Protein AF-0000000074055831 (afdb_homodimer)

Organism: NCBI:txid44742

Radius of gyration: 19.07 Å; Cα contacts (8 Å, |Δi|>4): 497; chains: 2; bounding box: 50×49×38 Å

Structure (mmCIF, N/CA/C/O backbone):
data_AF-0000000074055831-model_v1
#
loop_
_entity.id
_entity.type
_entity.pdbx_description
1 polymer Glycosyltransferase
#
loop_
_atom_site.group_PDB
_atom_site.id
_atom_site.type_symbol
_atom_site.label_atom_id
_atom_site.label_alt_id
_atom_site.label_comp_id
_atom_site.label_asym_id
_atom_site.label_entity_id
_atom_site.label_seq_id
_atom_site.pdbx_PDB_ins_code
_atom_site.Cartn_x
_atom_site.Cartn_y
_atom_site.Cartn_z
_atom_site.occupancy
_atom_site.B_iso_or_equiv
_atom_site.auth_seq_id
_atom_site.auth_comp_id
_atom_site.auth_asym_id
_atom_site.auth_atom_id
_atom_site.pdbx_PDB_model_num
ATOM 1 N N . MET A 1 1 ? -11.406 27.281 9.094 1 86.56 1 MET A N 1
ATOM 2 C CA . MET A 1 1 ? -10.438 26.234 9.367 1 86.56 1 MET A CA 1
ATOM 3 C C . MET A 1 1 ? -9.891 25.656 8.062 1 86.56 1 MET A C 1
ATOM 5 O O . MET A 1 1 ? -10.523 25.766 7.012 1 86.56 1 MET A O 1
ATOM 9 N N . SER A 1 2 ? -8.664 25.219 8.031 1 96 2 SER A N 1
ATOM 10 C CA . SER A 1 2 ? -7.969 24.875 6.797 1 96 2 SER A CA 1
ATOM 11 C C . SER A 1 2 ? -8.086 23.375 6.492 1 96 2 SER A C 1
ATOM 13 O O . SER A 1 2 ? -8.25 22.562 7.402 1 96 2 SER A O 1
ATOM 15 N N . ARG A 1 3 ? -8.188 23.078 5.164 1 98.38 3 ARG A N 1
ATOM 16 C CA . ARG A 1 3 ? -8.188 21.688 4.699 1 98.38 3 ARG A CA 1
ATOM 17 C C . ARG A 1 3 ? -7.027 21.438 3.746 1 98.38 3 ARG A C 1
ATOM 19 O O . ARG A 1 3 ? -7.062 20.469 2.965 1 98.38 3 ARG A O 1
ATOM 26 N N . ALA A 1 4 ? -6.035 22.234 3.74 1 98.56 4 ALA A N 1
ATOM 27 C CA . ALA A 1 4 ? -4.941 22.172 2.773 1 98.56 4 ALA A CA 1
ATOM 28 C C . ALA A 1 4 ? -4.141 20.891 2.926 1 98.56 4 ALA A C 1
ATOM 30 O O . ALA A 1 4 ? -3.746 20.281 1.933 1 98.56 4 ALA A O 1
ATOM 31 N N . ILE A 1 5 ? -3.904 20.484 4.172 1 98.75 5 ILE A N 1
ATOM 32 C CA . ILE A 1 5 ? -3.139 19.266 4.414 1 98.75 5 ILE A CA 1
ATOM 33 C C . ILE A 1 5 ? -3.977 18.047 4.035 1 98.75 5 ILE A C 1
ATOM 35 O O . ILE A 1 5 ? -3.469 17.094 3.434 1 98.75 5 ILE A O 1
ATOM 39 N N . VAL A 1 6 ? -5.254 18 4.359 1 98.81 6 VAL A N 1
ATOM 40 C CA . VAL A 1 6 ? -6.148 16.906 3.998 1 98.81 6 VAL A CA 1
ATOM 41 C C . VAL A 1 6 ? -6.141 16.719 2.484 1 98.81 6 VAL A C 1
ATOM 43 O O . VAL A 1 6 ? -5.965 15.594 1.997 1 98.81 6 VAL A O 1
ATOM 46 N N . MET A 1 7 ? -6.289 17.781 1.76 1 98.5 7 MET A N 1
ATOM 47 C CA . MET A 1 7 ? -6.344 17.734 0.301 1 98.5 7 MET A CA 1
ATOM 48 C C . MET A 1 7 ? -5.012 17.281 -0.279 1 98.5 7 MET A C 1
ATOM 50 O O . MET A 1 7 ? -4.977 16.531 -1.259 1 98.5 7 MET A O 1
ATOM 54 N N . ALA A 1 8 ? -3.969 17.672 0.318 1 98.31 8 ALA A N 1
ATOM 55 C CA . ALA A 1 8 ? -2.633 17.281 -0.129 1 98.31 8 ALA A CA 1
ATOM 56 C C . ALA A 1 8 ? -2.385 15.789 0.108 1 98.31 8 ALA A C 1
ATOM 58 O O . ALA A 1 8 ? -1.719 15.133 -0.692 1 98.31 8 ALA A O 1
ATOM 59 N N . ALA A 1 9 ? -2.928 15.266 1.162 1 98.62 9 ALA A N 1
ATOM 60 C CA . ALA A 1 9 ? -2.621 13.906 1.601 1 98.62 9 ALA A CA 1
ATOM 61 C C . ALA A 1 9 ? -3.504 12.891 0.886 1 98.62 9 ALA A C 1
ATOM 63 O O . ALA A 1 9 ? -3.191 11.695 0.863 1 98.62 9 ALA A O 1
ATOM 64 N N . GLN A 1 10 ? -4.609 13.344 0.309 1 98.56 10 GLN A N 1
ATOM 65 C CA . GLN A 1 10 ? -5.555 12.375 -0.23 1 98.56 10 GLN A CA 1
ATOM 66 C C . GLN A 1 10 ? -5.102 11.867 -1.595 1 98.56 10 GLN A C 1
ATOM 68 O O . GLN A 1 10 ? -5.602 10.844 -2.08 1 98.56 10 GLN A O 1
ATOM 73 N N . GLY A 1 11 ? -4.129 12.469 -2.219 1 98.25 11 GLY A N 1
ATOM 74 C CA . GLY A 1 11 ? -3.689 12.164 -3.57 1 98.25 11 GLY A CA 1
ATOM 75 C C . GLY A 1 11 ? -3.354 10.695 -3.775 1 98.25 11 GLY A C 1
ATOM 76 O O . GLY A 1 11 ? -3.908 10.047 -4.664 1 98.25 11 GLY A O 1
ATOM 77 N N . PRO A 1 12 ? -2.457 10.164 -2.91 1 98.75 12 PRO A N 1
ATOM 78 C CA . PRO A 1 12 ? -2.074 8.758 -3.084 1 98.75 12 PRO A CA 1
ATOM 79 C C . PRO A 1 12 ? -3.26 7.805 -2.963 1 98.75 12 PRO A C 1
ATOM 81 O O . PRO A 1 12 ? -3.301 6.773 -3.643 1 98.75 12 PRO A O 1
ATOM 84 N N . PHE A 1 13 ? -4.25 8.148 -2.096 1 98.94 13 PHE A N 1
ATOM 85 C CA . PHE A 1 13 ? -5.438 7.297 -2.029 1 98.94 13 PHE A CA 1
ATOM 86 C C . PHE A 1 13 ? -6.211 7.348 -3.342 1 98.94 13 PHE A C 1
ATOM 88 O O . PHE A 1 13 ? -6.648 6.312 -3.85 1 98.94 13 PHE A O 1
ATOM 95 N N . LEU A 1 14 ? -6.359 8.539 -3.873 1 98.81 14 LEU A N 1
ATOM 96 C CA . LEU A 1 14 ? -7.07 8.672 -5.141 1 98.81 14 LEU A CA 1
ATOM 97 C C . LEU A 1 14 ? -6.352 7.91 -6.25 1 98.81 14 LEU A C 1
ATOM 99 O O . LEU A 1 14 ? -6.996 7.293 -7.098 1 98.81 14 LEU A O 1
ATOM 103 N N . HIS A 1 15 ? -5.074 7.938 -6.238 1 98.69 15 HIS A N 1
ATOM 104 C CA . HIS A 1 15 ? -4.301 7.141 -7.184 1 98.69 15 HIS A CA 1
ATOM 105 C C . HIS A 1 15 ? -4.559 5.652 -6.988 1 98.69 15 HIS A C 1
ATOM 107 O O . HIS A 1 15 ? -4.805 4.93 -7.957 1 98.69 15 HIS A O 1
ATOM 113 N N . ALA A 1 16 ? -4.496 5.141 -5.738 1 98.88 16 ALA A N 1
ATOM 114 C CA . ALA A 1 16 ? -4.734 3.73 -5.434 1 98.88 16 ALA A CA 1
ATOM 115 C C . ALA A 1 16 ? -6.129 3.301 -5.883 1 98.88 16 ALA A C 1
ATOM 117 O O . ALA A 1 16 ? -6.301 2.207 -6.43 1 98.88 16 ALA A O 1
ATOM 118 N N . TRP A 1 17 ? -7.094 4.191 -5.672 1 98.94 17 TRP A N 1
ATOM 119 C CA . TRP A 1 17 ? -8.453 3.91 -6.117 1 98.94 17 TRP A CA 1
ATOM 120 C C . TRP A 1 17 ? -8.508 3.754 -7.633 1 98.94 17 TRP A C 1
ATOM 122 O O . TRP A 1 17 ? -9.156 2.836 -8.141 1 98.94 17 TRP A O 1
ATOM 132 N N . GLY A 1 18 ? -7.852 4.676 -8.305 1 98.88 18 GLY A N 1
ATOM 133 C CA . GLY A 1 18 ? -7.785 4.555 -9.75 1 98.88 18 GLY A CA 1
ATOM 134 C C . GLY A 1 18 ? -7.188 3.238 -10.211 1 98.88 18 GLY A C 1
ATOM 135 O O . GLY A 1 18 ? -7.656 2.645 -11.18 1 98.88 18 GLY A O 1
ATOM 136 N N . LEU A 1 19 ? -6.152 2.756 -9.539 1 98.88 19 LEU A N 1
ATOM 137 C CA . LEU A 1 19 ? -5.531 1.476 -9.859 1 98.88 19 LEU A CA 1
ATOM 138 C C . LEU A 1 19 ? -6.5 0.324 -9.617 1 98.88 19 LEU A C 1
ATOM 140 O O . LEU A 1 19 ? -6.535 -0.637 -10.391 1 98.88 19 LEU A O 1
ATOM 144 N N . LEU A 1 20 ? -7.242 0.435 -8.508 1 98.81 20 LEU A N 1
ATOM 145 C CA . LEU A 1 20 ? -8.242 -0.581 -8.203 1 98.81 20 LEU A CA 1
ATOM 146 C C . LEU A 1 20 ? -9.266 -0.698 -9.328 1 98.81 20 LEU A C 1
ATOM 148 O O . LEU A 1 20 ? -9.562 -1.802 -9.789 1 98.81 20 LEU A O 1
ATOM 152 N N . GLU A 1 21 ? -9.734 0.416 -9.812 1 98.81 21 GLU A N 1
ATOM 153 C CA . GLU A 1 21 ? -10.695 0.424 -10.914 1 98.81 21 GLU A CA 1
ATOM 154 C C . GLU A 1 21 ? -10.078 -0.12 -12.195 1 98.81 21 GLU A C 1
ATOM 156 O O . GLU A 1 21 ? -10.695 -0.915 -12.906 1 98.81 21 GLU A O 1
ATOM 161 N N . ALA A 1 22 ? -8.898 0.29 -12.477 1 98.88 22 ALA A N 1
ATOM 162 C CA . ALA A 1 22 ? -8.188 -0.189 -13.664 1 98.88 22 ALA A CA 1
ATOM 163 C C . ALA A 1 22 ? -8.008 -1.704 -13.617 1 98.88 22 ALA A C 1
ATOM 165 O O . ALA A 1 22 ? -8.125 -2.381 -14.641 1 98.88 22 ALA A O 1
ATOM 166 N N . TYR A 1 23 ? -7.715 -2.178 -12.43 1 98.94 23 TYR A N 1
ATOM 167 C CA . TYR A 1 23 ? -7.504 -3.615 -12.289 1 98.94 23 TYR A CA 1
ATOM 168 C C . TYR A 1 23 ? -8.766 -4.387 -12.664 1 98.94 23 TYR A C 1
ATOM 170 O O . TYR A 1 23 ? -8.695 -5.379 -13.398 1 98.94 23 TYR A O 1
ATOM 178 N N . VAL A 1 24 ? -9.906 -3.967 -12.141 1 98.81 24 VAL A N 1
ATOM 179 C CA . VAL A 1 24 ? -11.172 -4.625 -12.43 1 98.81 24 VAL A CA 1
ATOM 180 C C . VAL A 1 24 ? -11.43 -4.609 -13.93 1 98.81 24 VAL A C 1
ATOM 182 O O . VAL A 1 24 ? -11.93 -5.586 -14.492 1 98.81 24 VAL A O 1
ATOM 185 N N . ASP A 1 25 ? -11.047 -3.578 -14.586 1 98.62 25 ASP A N 1
ATOM 186 C CA . ASP A 1 25 ? -11.281 -3.414 -16.016 1 98.62 25 ASP A CA 1
ATOM 187 C C . ASP A 1 25 ? -10.438 -4.398 -16.828 1 98.62 25 ASP A C 1
ATOM 189 O O . ASP A 1 25 ? -10.914 -4.973 -17.812 1 98.62 25 ASP A O 1
ATOM 193 N N . VAL A 1 26 ? -9.242 -4.668 -16.391 1 98.75 26 VAL A N 1
ATOM 194 C CA . VAL A 1 26 ? -8.305 -5.348 -17.281 1 98.75 26 VAL A CA 1
ATOM 195 C C . VAL A 1 26 ? -8.227 -6.828 -16.906 1 98.75 26 VAL A C 1
ATOM 197 O O . VAL A 1 26 ? -7.711 -7.641 -17.672 1 98.75 26 VAL A O 1
ATOM 200 N N . CYS A 1 27 ? -8.609 -7.195 -15.734 1 98.81 27 CYS A N 1
ATOM 201 C CA . CYS A 1 27 ? -8.398 -8.547 -15.227 1 98.81 27 CYS A CA 1
ATOM 202 C C . CYS A 1 27 ? -9.227 -9.555 -16 1 98.81 27 CYS A C 1
ATOM 204 O O . CYS A 1 27 ? -10.461 -9.492 -16 1 98.81 27 CYS A O 1
ATOM 206 N N . PRO A 1 28 ? -8.609 -10.531 -16.672 1 98.81 28 PRO A N 1
ATOM 207 C CA . PRO A 1 28 ? -9.375 -11.586 -17.359 1 98.81 28 PRO A CA 1
ATOM 208 C C . PRO A 1 28 ? -10.219 -12.414 -16.391 1 98.81 28 PRO A C 1
ATOM 210 O O . PRO A 1 28 ? -9.844 -12.594 -15.227 1 98.81 28 PRO A O 1
ATOM 213 N N . ASP A 1 29 ? -11.32 -13 -16.906 1 98.38 29 ASP A N 1
ATOM 214 C CA . ASP A 1 29 ? -12.25 -13.758 -16.078 1 98.38 29 ASP A CA 1
ATOM 215 C C . ASP A 1 29 ? -11.57 -14.969 -15.453 1 98.38 29 ASP A C 1
ATOM 217 O O . ASP A 1 29 ? -11.883 -15.344 -14.32 1 98.38 29 ASP A O 1
ATOM 221 N N . GLU A 1 30 ? -10.727 -15.57 -16.188 1 98.19 30 GLU A N 1
ATOM 222 C CA . GLU A 1 30 ? -10.023 -16.75 -15.672 1 98.19 30 GLU A CA 1
ATOM 223 C C . GLU A 1 30 ? -9.148 -16.391 -14.469 1 98.19 30 GLU A C 1
ATOM 225 O O . GLU A 1 30 ? -9.102 -17.141 -13.492 1 98.19 30 GLU A O 1
ATOM 230 N N . ILE A 1 31 ? -8.492 -15.227 -14.508 1 98.62 31 ILE A N 1
ATOM 231 C CA . ILE A 1 31 ? -7.625 -14.781 -13.414 1 98.62 31 ILE A CA 1
ATOM 232 C C . ILE A 1 31 ? -8.477 -14.266 -12.258 1 98.62 31 ILE A C 1
ATOM 234 O O . ILE A 1 31 ? -8.125 -14.453 -11.094 1 98.62 31 ILE A O 1
ATOM 238 N N . TRP A 1 32 ? -9.625 -13.734 -12.586 1 98.75 32 TRP A N 1
ATOM 239 C CA . TRP A 1 32 ? -10.562 -13.164 -11.633 1 98.75 32 TRP A CA 1
ATOM 240 C C . TRP A 1 32 ? -10.93 -14.18 -10.555 1 98.75 32 TRP A C 1
ATOM 242 O O . TRP A 1 32 ? -11.047 -13.836 -9.375 1 98.75 32 TRP A O 1
ATOM 252 N N . VAL A 1 33 ? -11.016 -15.438 -10.906 1 98.31 33 VAL A N 1
ATOM 253 C CA . VAL A 1 33 ? -11.5 -16.453 -9.984 1 98.31 33 VAL A CA 1
ATOM 254 C C . VAL A 1 33 ? -10.344 -17.344 -9.531 1 98.31 33 VAL A C 1
ATOM 256 O O . VAL A 1 33 ? -10.531 -18.266 -8.734 1 98.31 33 VAL A O 1
ATOM 259 N N . GLU A 1 34 ? -9.156 -17.062 -9.984 1 96.62 34 GLU A N 1
ATOM 260 C CA . GLU A 1 34 ? -7.984 -17.859 -9.648 1 96.62 34 GLU A CA 1
ATOM 261 C C . GLU A 1 34 ? -7.43 -17.469 -8.281 1 96.62 34 GLU A C 1
ATOM 263 O O . GLU A 1 34 ? -7.363 -16.297 -7.938 1 96.62 34 GLU A O 1
ATOM 268 N N . LYS A 1 35 ? -6.992 -18.547 -7.523 1 97.19 35 LYS A N 1
ATOM 269 C CA . LYS A 1 35 ? -6.293 -18.297 -6.27 1 97.19 35 LYS A CA 1
ATOM 270 C C . LYS A 1 35 ? -4.848 -17.875 -6.523 1 97.19 35 LYS A C 1
ATOM 272 O O . LYS A 1 35 ? -4.094 -18.609 -7.18 1 97.19 35 LYS A O 1
ATOM 277 N N . ASN A 1 36 ? -4.512 -16.797 -6.102 1 95.81 36 ASN A N 1
ATOM 278 C CA . ASN A 1 36 ? -3.168 -16.234 -6.117 1 95.81 36 ASN A CA 1
ATOM 279 C C . ASN A 1 36 ? -2.879 -15.438 -4.844 1 95.81 36 ASN A C 1
ATOM 281 O O . ASN A 1 36 ? -3.689 -14.609 -4.426 1 95.81 36 ASN A O 1
ATOM 285 N N . GLY A 1 37 ? -1.752 -15.727 -4.254 1 96.75 37 GLY A N 1
ATOM 286 C CA . GLY A 1 37 ? -1.427 -15.023 -3.023 1 96.75 37 GLY A CA 1
ATOM 287 C C . GLY A 1 37 ? -2.361 -15.359 -1.877 1 96.75 37 GLY A C 1
ATOM 288 O O . GLY A 1 37 ? -2.662 -14.508 -1.042 1 96.75 37 GLY A O 1
ATOM 289 N N . GLY A 1 38 ? -2.902 -16.516 -1.92 1 97.25 38 GLY A N 1
ATOM 290 C CA . GLY A 1 38 ? -3.676 -16.984 -0.786 1 97.25 38 GLY A CA 1
ATOM 291 C C . GLY A 1 38 ? -5.172 -16.969 -1.029 1 97.25 38 GLY A C 1
ATOM 292 O O . GLY A 1 38 ? -5.918 -17.734 -0.426 1 97.25 38 GLY A O 1
ATOM 293 N N . TRP A 1 39 ? -5.664 -16.094 -1.931 1 98.31 39 TRP A N 1
ATOM 294 C CA . TRP A 1 39 ? -7.094 -15.945 -2.174 1 98.31 39 TRP A CA 1
ATOM 295 C C . TRP A 1 39 ? -7.367 -15.672 -3.65 1 98.31 39 TRP A C 1
ATOM 297 O O . TRP A 1 39 ? -6.484 -15.211 -4.379 1 98.31 39 TRP A O 1
ATOM 307 N N . PRO A 1 40 ? -8.625 -16 -4.078 1 98.56 40 PRO A N 1
ATOM 308 C CA . PRO A 1 40 ? -8.992 -15.531 -5.414 1 98.56 40 PRO A CA 1
ATOM 309 C C . PRO A 1 40 ? -8.859 -14.016 -5.566 1 98.56 40 PRO A C 1
ATOM 311 O O . PRO A 1 40 ? -9.039 -13.281 -4.594 1 98.56 40 PRO A O 1
ATOM 314 N N . VAL A 1 41 ? -8.586 -13.578 -6.77 1 98.75 41 VAL A N 1
ATOM 315 C CA . VAL A 1 41 ? -8.359 -12.164 -7.047 1 98.75 41 VAL A CA 1
ATOM 316 C C . VAL A 1 41 ? -9.594 -11.359 -6.676 1 98.75 41 VAL A C 1
ATOM 318 O O . VAL A 1 41 ? -9.492 -10.336 -5.996 1 98.75 41 VAL A O 1
ATOM 321 N N . TRP A 1 42 ? -10.781 -11.867 -7.043 1 98.81 42 TRP A N 1
ATOM 322 C CA . TRP A 1 42 ? -12.008 -11.125 -6.746 1 98.81 42 TRP A CA 1
ATOM 323 C C . TRP A 1 42 ? -12.164 -10.906 -5.246 1 98.81 42 TRP A C 1
ATOM 325 O O . TRP A 1 42 ? -12.641 -9.859 -4.812 1 98.81 42 TRP A O 1
ATOM 335 N N . GLN A 1 43 ? -11.805 -11.891 -4.512 1 98.81 43 GLN A N 1
ATOM 336 C CA . GLN A 1 43 ? -11.977 -11.852 -3.062 1 98.81 43 GLN A CA 1
ATOM 337 C C . GLN A 1 43 ? -11.055 -10.812 -2.43 1 98.81 43 GLN A C 1
ATOM 339 O O . GLN A 1 43 ? -11.445 -10.109 -1.494 1 98.81 43 GLN A O 1
ATOM 344 N N . GLN A 1 44 ? -9.859 -10.75 -2.951 1 98.81 44 GLN A N 1
ATOM 345 C CA . GLN A 1 44 ? -8.898 -9.773 -2.459 1 98.81 44 GLN A CA 1
ATOM 346 C C . GLN A 1 44 ? -9.375 -8.344 -2.74 1 98.81 44 GLN A C 1
ATOM 348 O O . GLN A 1 44 ? -9.281 -7.473 -1.876 1 98.81 44 GLN A O 1
ATOM 353 N N . LEU A 1 45 ? -9.867 -8.109 -3.908 1 98.88 45 LEU A N 1
ATOM 354 C CA . LEU A 1 45 ? -10.344 -6.777 -4.254 1 98.88 45 LEU A CA 1
ATOM 355 C C . LEU A 1 45 ? -11.594 -6.422 -3.457 1 98.88 45 LEU A C 1
ATOM 357 O O . LEU A 1 45 ? -11.734 -5.293 -2.98 1 98.88 45 LEU A O 1
ATOM 361 N N . ALA A 1 46 ? -12.492 -7.398 -3.299 1 98.94 46 ALA A N 1
ATOM 362 C CA . ALA A 1 46 ? -13.688 -7.164 -2.496 1 98.94 46 ALA A CA 1
ATOM 363 C C . ALA A 1 46 ? -13.328 -6.855 -1.046 1 98.94 46 ALA A C 1
ATOM 365 O O . ALA A 1 46 ? -13.906 -5.957 -0.43 1 98.94 46 ALA A O 1
ATOM 366 N N . HIS A 1 47 ? -12.398 -7.574 -0.534 1 98.94 47 HIS A N 1
ATOM 367 C CA . HIS A 1 47 ? -11.883 -7.324 0.808 1 98.94 47 HIS A CA 1
ATOM 368 C C . HIS A 1 47 ? -11.305 -5.914 0.92 1 98.94 47 HIS A C 1
ATOM 370 O O . HIS A 1 47 ? -11.586 -5.199 1.885 1 98.94 47 HIS A O 1
ATOM 376 N N . ALA A 1 48 ? -10.484 -5.574 -0.043 1 98.94 48 ALA A N 1
ATOM 377 C CA . ALA A 1 48 ? -9.859 -4.254 -0.025 1 98.94 48 ALA A CA 1
ATOM 378 C C . ALA A 1 48 ? -10.914 -3.15 0.023 1 98.94 48 ALA A C 1
ATOM 380 O O . ALA A 1 48 ? -10.781 -2.195 0.792 1 98.94 48 ALA A O 1
ATOM 381 N N . ILE A 1 49 ? -11.93 -3.281 -0.745 1 98.94 49 ILE A N 1
ATOM 382 C CA . ILE A 1 49 ? -12.984 -2.279 -0.833 1 98.94 49 ILE A CA 1
ATOM 383 C C . ILE A 1 49 ? -13.781 -2.248 0.473 1 98.94 49 ILE A C 1
ATOM 385 O O . ILE A 1 49 ? -14.047 -1.176 1.02 1 98.94 49 ILE A O 1
ATOM 389 N N . MET A 1 50 ? -14.133 -3.4 0.998 1 98.94 50 MET A N 1
ATOM 390 C CA . MET A 1 50 ? -14.906 -3.471 2.236 1 98.94 50 MET A CA 1
ATOM 391 C C . MET A 1 50 ? -14.133 -2.842 3.393 1 98.94 50 MET A C 1
ATOM 393 O O . MET A 1 50 ? -14.719 -2.143 4.223 1 98.94 50 MET A O 1
ATOM 397 N N . VAL A 1 51 ? -12.844 -3.057 3.441 1 98.88 51 VAL A N 1
ATOM 398 C CA . VAL A 1 51 ? -12.023 -2.523 4.523 1 98.88 51 VAL A CA 1
ATOM 399 C C . VAL A 1 51 ? -12 -0.998 4.449 1 98.88 51 VAL A C 1
ATOM 401 O O . VAL A 1 51 ? -11.961 -0.32 5.477 1 98.88 51 VAL A O 1
ATOM 404 N N . LEU A 1 52 ? -12.062 -0.41 3.24 1 98.94 52 LEU A N 1
ATOM 405 C CA . LEU A 1 52 ? -12.156 1.042 3.133 1 98.94 52 LEU A CA 1
ATOM 406 C C . LEU A 1 52 ? -13.414 1.562 3.818 1 98.94 52 LEU A C 1
ATOM 408 O O . LEU A 1 52 ? -13.375 2.598 4.488 1 98.94 52 LEU A O 1
ATOM 412 N N . ASP A 1 53 ? -14.523 0.865 3.646 1 98.81 53 ASP A N 1
ATOM 413 C CA . ASP A 1 53 ? -15.758 1.199 4.348 1 98.81 53 ASP A CA 1
ATOM 414 C C . ASP A 1 53 ? -15.57 1.11 5.863 1 98.81 53 ASP A C 1
ATOM 416 O O . ASP A 1 53 ? -15.977 2.012 6.598 1 98.81 53 ASP A O 1
ATOM 420 N N . PHE A 1 54 ? -14.914 0.109 6.27 1 98.69 54 PHE A N 1
ATOM 421 C CA . PHE A 1 54 ? -14.648 -0.153 7.68 1 98.69 54 PHE A CA 1
ATOM 422 C C . PHE A 1 54 ? -13.797 0.956 8.281 1 98.69 54 PHE A C 1
ATOM 424 O O . PHE A 1 54 ? -14.055 1.407 9.406 1 98.69 54 PHE A O 1
ATOM 431 N N . LEU A 1 55 ? -12.805 1.415 7.621 1 98.75 55 LEU A N 1
ATOM 432 C CA . LEU A 1 55 ? -11.836 2.383 8.125 1 98.75 55 LEU A CA 1
ATOM 433 C C . LEU A 1 55 ? -12.508 3.721 8.422 1 98.75 55 LEU A C 1
ATOM 435 O O . LEU A 1 55 ? -12.047 4.48 9.273 1 98.75 55 LEU A O 1
ATOM 439 N N . VAL A 1 56 ? -13.648 4.027 7.746 1 98.5 56 VAL A N 1
ATOM 440 C CA . VAL A 1 56 ? -14.203 5.371 7.855 1 98.5 56 VAL A CA 1
ATOM 441 C C . VAL A 1 56 ? -15.539 5.324 8.594 1 98.5 56 VAL A C 1
ATOM 443 O O . VAL A 1 56 ? -16.312 6.277 8.547 1 98.5 56 VAL A O 1
ATOM 446 N N . LEU A 1 57 ? -15.766 4.23 9.281 1 97 57 LEU A N 1
ATOM 447 C CA . LEU A 1 57 ? -17 4.098 10.047 1 97 57 LEU A CA 1
ATOM 448 C C . LEU A 1 57 ? -17.031 5.094 11.203 1 97 57 LEU A C 1
ATOM 450 O O . LEU A 1 57 ? -16.031 5.305 11.883 1 97 57 LEU A O 1
ATOM 454 N N . GLY A 1 58 ? -18.25 5.793 11.422 1 92.94 58 GLY A N 1
ATOM 455 C CA . GLY A 1 58 ? -18.469 6.645 12.578 1 92.94 58 GLY A CA 1
ATOM 456 C C . GLY A 1 58 ? -18.906 5.871 13.805 1 92.94 58 GLY A C 1
ATOM 457 O O . GLY A 1 58 ? -19 4.645 13.773 1 92.94 58 GLY A O 1
ATOM 458 N N . GLU A 1 59 ? -19.266 6.777 14.758 1 88.38 59 GLU A N 1
ATOM 459 C CA . GLU A 1 59 ? -19.828 6.203 15.984 1 88.38 59 GLU A CA 1
ATOM 460 C C . GLU A 1 59 ? -21.141 5.496 15.719 1 88.38 59 GLU A C 1
ATOM 462 O O . GLU A 1 59 ? -22.047 6.066 15.094 1 88.38 59 GLU A O 1
ATOM 467 N N . ASN A 1 60 ? -21.328 4.309 15.852 1 89.19 60 ASN A N 1
ATOM 468 C CA . ASN A 1 60 ? -22.531 3.488 15.68 1 89.19 60 ASN A CA 1
ATOM 469 C C . ASN A 1 60 ? -22.797 3.189 14.203 1 89.19 60 ASN A C 1
ATOM 471 O O . ASN A 1 60 ? -23.922 2.852 13.828 1 89.19 60 ASN A O 1
ATOM 475 N N . GLY A 1 61 ? -21.797 3.578 13.539 1 92.5 61 GLY A N 1
ATOM 476 C CA . GLY A 1 61 ? -21.938 3.268 12.125 1 92.5 61 GLY A CA 1
ATOM 477 C C . GLY A 1 61 ? -21.922 1.778 11.836 1 92.5 61 GLY A C 1
ATOM 478 O O . GLY A 1 61 ? -21.344 1 12.602 1 92.5 61 GLY A O 1
ATOM 479 N N . GLN A 1 62 ? -22.656 1.501 10.758 1 95.69 62 GLN A N 1
ATOM 480 C CA . GLN A 1 62 ? -22.656 0.13 10.258 1 95.69 62 GLN A CA 1
ATOM 481 C C . GLN A 1 62 ? -22.031 0.053 8.867 1 95.69 62 GLN A C 1
ATOM 483 O O . GLN A 1 62 ? -22.078 1.021 8.102 1 95.69 62 GLN A O 1
ATOM 488 N N . LEU A 1 63 ? -21.484 -1.13 8.664 1 97.5 63 LEU A N 1
ATOM 489 C CA . LEU A 1 63 ? -21 -1.338 7.301 1 97.5 63 LEU A CA 1
ATOM 490 C C . LEU A 1 63 ? -22.125 -1.208 6.293 1 97.5 63 LEU A C 1
ATOM 492 O O . LEU A 1 63 ? -23.266 -1.564 6.586 1 97.5 63 LEU A O 1
ATOM 496 N N . LEU A 1 64 ? -21.781 -0.687 5.098 1 98.25 64 LEU A N 1
ATOM 497 C CA . LEU A 1 64 ? -22.703 -0.745 3.967 1 98.25 64 LEU A CA 1
ATOM 498 C C . LEU A 1 64 ? -23.078 -2.188 3.648 1 98.25 64 LEU A C 1
ATOM 500 O O . LEU A 1 64 ? -22.328 -3.115 3.967 1 98.25 64 LEU A O 1
ATOM 504 N N . PRO A 1 65 ? -24.312 -2.352 3.088 1 98 65 PRO A N 1
ATOM 505 C CA . PRO A 1 65 ? -24.672 -3.711 2.67 1 98 65 PRO A CA 1
ATOM 506 C C . PRO A 1 65 ? -23.609 -4.34 1.759 1 98 65 PRO A C 1
ATOM 508 O O . PRO A 1 65 ? -23.234 -3.744 0.747 1 98 65 PRO A O 1
ATOM 511 N N . VAL A 1 66 ? -23.172 -5.523 2.098 1 98.12 66 VAL A N 1
ATOM 512 C CA . VAL A 1 66 ? -22.078 -6.164 1.383 1 98.12 66 VAL A CA 1
ATOM 513 C C . VAL A 1 66 ? -22.625 -7.047 0.267 1 98.12 66 VAL A C 1
ATOM 515 O O . VAL A 1 66 ? -23.75 -7.555 0.367 1 98.12 66 VAL A O 1
ATOM 518 N N . PRO A 1 67 ? -21.797 -7.246 -0.777 1 97.81 67 PRO A N 1
ATOM 519 C CA . PRO A 1 67 ? -22.297 -7.914 -1.979 1 97.81 67 PRO A CA 1
ATOM 520 C C . PRO A 1 67 ? -22.125 -9.43 -1.926 1 97.81 67 PRO A C 1
ATOM 522 O O . PRO A 1 67 ? -22.516 -10.133 -2.863 1 97.81 67 PRO A O 1
ATOM 525 N N . CYS A 1 68 ? -21.453 -9.961 -0.901 1 96.94 68 CYS A N 1
ATOM 526 C CA . CYS A 1 68 ? -21.25 -11.398 -0.736 1 96.94 68 CYS A CA 1
ATOM 527 C C . CYS A 1 68 ? -21.047 -11.758 0.733 1 96.94 68 CYS A C 1
ATOM 529 O O . CYS A 1 68 ? -21.328 -10.945 1.616 1 96.94 68 CYS A O 1
ATOM 531 N N . ASP A 1 69 ? -20.719 -12.953 0.994 1 97.06 69 ASP A N 1
ATOM 532 C CA . ASP A 1 69 ? -20.578 -13.477 2.35 1 97.06 69 ASP A CA 1
ATOM 533 C C . ASP A 1 69 ? -19.469 -12.742 3.109 1 97.06 69 ASP A C 1
ATOM 535 O O . ASP A 1 69 ? -18.375 -12.531 2.58 1 97.06 69 ASP A O 1
ATOM 539 N N . MET A 1 70 ? -19.797 -12.398 4.387 1 97.31 70 MET A N 1
ATOM 540 C CA . MET A 1 70 ? -18.859 -11.625 5.191 1 97.31 70 MET A CA 1
ATOM 541 C C . MET A 1 70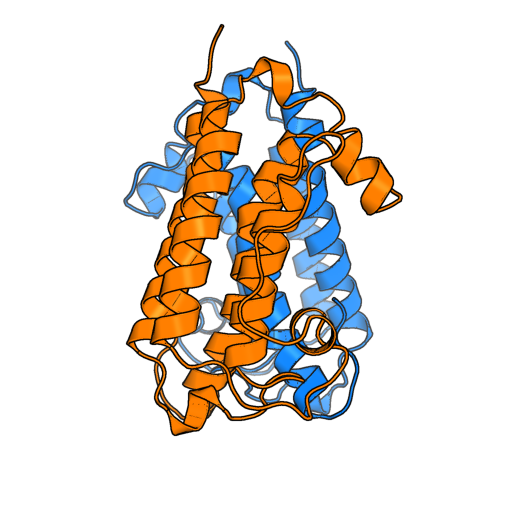 ? -17.594 -12.438 5.496 1 97.31 70 MET A C 1
ATOM 543 O O . MET A 1 70 ? -16.5 -11.891 5.547 1 97.31 70 MET A O 1
ATOM 547 N N . ASP A 1 71 ? -17.719 -13.68 5.73 1 97.69 71 ASP A N 1
ATOM 548 C CA . ASP A 1 71 ? -16.547 -14.516 5.98 1 97.69 71 ASP A CA 1
ATOM 549 C C . ASP A 1 71 ? -15.625 -14.547 4.766 1 97.69 71 ASP A C 1
ATOM 551 O O . ASP A 1 71 ? -14.406 -14.617 4.91 1 97.69 71 ASP A O 1
ATOM 555 N N . ALA A 1 72 ? -16.219 -14.539 3.555 1 97.62 72 ALA A N 1
ATOM 556 C CA . ALA A 1 72 ? -15.414 -14.445 2.336 1 97.62 72 ALA A CA 1
ATOM 557 C C . ALA A 1 72 ? -14.703 -13.102 2.252 1 97.62 72 ALA A C 1
ATOM 559 O O . ALA A 1 72 ? -13.508 -13.047 1.946 1 97.62 72 ALA A O 1
ATOM 560 N N . LEU A 1 73 ? -15.406 -12.055 2.629 1 98.06 73 LEU A N 1
ATOM 561 C CA . LEU A 1 73 ? -14.844 -10.711 2.568 1 98.06 73 LEU A CA 1
ATOM 562 C C . LEU A 1 73 ? -13.711 -10.547 3.582 1 98.06 73 LEU A C 1
ATOM 564 O O . LEU A 1 73 ? -12.766 -9.789 3.352 1 98.06 73 LEU A O 1
ATOM 568 N N . MET A 1 74 ? -13.781 -11.281 4.676 1 97.75 74 MET A N 1
ATOM 569 C CA . MET A 1 74 ? -12.766 -11.203 5.723 1 97.75 74 MET A CA 1
ATOM 570 C C . MET A 1 74 ? -11.656 -12.219 5.473 1 97.75 74 MET A C 1
ATOM 572 O O . MET A 1 74 ? -10.789 -12.422 6.328 1 97.75 74 MET A O 1
ATOM 576 N N . LEU A 1 75 ? -11.734 -12.836 4.309 1 97.81 75 LEU A N 1
ATOM 577 C CA . LEU A 1 75 ? -10.711 -13.766 3.838 1 97.81 75 LEU A CA 1
ATOM 578 C C . LEU A 1 75 ? -10.633 -14.984 4.75 1 97.81 75 LEU A C 1
ATOM 580 O O . LEU A 1 75 ? -9.555 -15.562 4.922 1 97.81 75 LEU A O 1
ATOM 584 N N . ARG A 1 76 ? -11.789 -15.391 5.305 1 97.44 76 ARG A N 1
ATOM 585 C CA . ARG A 1 76 ? -11.836 -16.5 6.242 1 97.44 76 ARG A CA 1
ATOM 586 C C . ARG A 1 76 ? -12.312 -17.781 5.551 1 97.44 76 ARG A C 1
ATOM 588 O O . ARG A 1 76 ? -12.125 -18.875 6.07 1 97.44 76 ARG A O 1
ATOM 595 N N . THR A 1 77 ? -12.977 -17.625 4.41 1 97.25 77 THR A N 1
ATOM 596 C CA . THR A 1 77 ? -13.453 -18.766 3.635 1 97.25 77 THR A CA 1
ATOM 597 C C . THR A 1 77 ? -13.391 -18.469 2.139 1 97.25 77 THR A C 1
ATOM 599 O O . THR A 1 77 ? -13.414 -17.312 1.73 1 97.25 77 THR A O 1
ATOM 602 N N . GLN A 1 78 ? -13.211 -19.5 1.375 1 96.19 78 GLN A N 1
ATOM 603 C CA . GLN A 1 78 ? -13.164 -19.359 -0.077 1 96.19 78 GLN A CA 1
ATOM 604 C C . GLN A 1 78 ? -14.203 -20.266 -0.742 1 96.19 78 GLN A C 1
ATOM 606 O O . GLN A 1 78 ? -14.25 -20.359 -1.97 1 96.19 78 GLN A O 1
ATOM 611 N N . ASP A 1 79 ? -15.031 -20.859 0.007 1 93.31 79 ASP A N 1
ATOM 612 C CA . ASP A 1 79 ? -16.047 -21.797 -0.478 1 93.31 79 ASP A CA 1
ATOM 613 C C . ASP A 1 79 ? -17.344 -21.078 -0.793 1 93.31 79 ASP A C 1
ATOM 615 O O . ASP A 1 79 ? -18.391 -21.406 -0.231 1 93.31 79 ASP A O 1
ATOM 619 N N . VAL A 1 80 ? -17.312 -20.031 -1.596 1 96.62 80 VAL A N 1
ATOM 620 C CA . VAL A 1 80 ? -18.484 -19.234 -1.993 1 96.62 80 VAL A CA 1
ATOM 621 C C . VAL A 1 80 ? -18.375 -18.859 -3.473 1 96.62 80 VAL A C 1
ATOM 623 O O . VAL A 1 80 ? -17.281 -18.875 -4.043 1 96.62 80 VAL A O 1
ATOM 626 N N . PRO A 1 81 ? -19.578 -18.594 -4.102 1 96.31 81 PRO A N 1
ATOM 627 C CA . PRO A 1 81 ? -19.516 -18.141 -5.496 1 96.31 81 PRO A CA 1
ATOM 628 C C . PRO A 1 81 ? -18.734 -16.828 -5.656 1 96.31 81 PRO A C 1
ATOM 630 O O . PRO A 1 81 ? -18.844 -15.938 -4.816 1 96.31 81 PRO A O 1
ATOM 633 N N . ALA A 1 82 ? -18 -16.766 -6.789 1 97.62 82 ALA A N 1
ATOM 634 C CA . ALA A 1 82 ? -17.234 -15.555 -7.074 1 97.62 82 ALA A CA 1
ATOM 635 C C . ALA A 1 82 ? -18.156 -14.359 -7.289 1 97.62 82 ALA A C 1
ATOM 637 O O . ALA A 1 82 ? -19.203 -14.484 -7.934 1 97.62 82 ALA A O 1
ATOM 638 N N . LEU A 1 83 ? -17.781 -13.227 -6.711 1 98.38 83 LEU A N 1
ATOM 639 C CA . LEU A 1 83 ? -18.469 -11.969 -6.984 1 98.38 83 LEU A CA 1
ATOM 640 C C . LEU A 1 83 ? -18.156 -11.477 -8.398 1 98.38 83 LEU A C 1
ATOM 642 O O . LEU A 1 83 ? -17 -11.453 -8.812 1 98.38 83 LEU A O 1
ATOM 646 N N . GLY A 1 84 ? -19.219 -11.195 -9.18 1 98.31 84 GLY A N 1
ATOM 647 C CA . GLY A 1 84 ? -19 -10.648 -10.508 1 98.31 84 GLY A CA 1
ATOM 648 C C . GLY A 1 84 ? -18.453 -9.234 -10.484 1 98.31 84 GLY A C 1
ATOM 649 O O . GLY A 1 84 ? -18.641 -8.5 -9.516 1 98.31 84 GLY A O 1
ATOM 650 N N . LYS A 1 85 ? -17.859 -8.867 -11.609 1 98.69 85 LYS A N 1
ATOM 651 C CA . LYS A 1 85 ? -17.203 -7.566 -11.695 1 98.69 85 LYS A CA 1
ATOM 652 C C . LYS A 1 85 ? -18.234 -6.434 -11.617 1 98.69 85 LYS A C 1
ATOM 654 O O . LYS A 1 85 ? -17.953 -5.391 -11.023 1 98.69 85 LYS A O 1
ATOM 659 N N . THR A 1 86 ? -19.359 -6.582 -12.172 1 98.5 86 THR A N 1
ATOM 660 C CA . THR A 1 86 ? -20.406 -5.562 -12.109 1 98.5 86 THR A CA 1
ATOM 661 C C . THR A 1 86 ? -20.859 -5.332 -10.672 1 98.5 86 THR A C 1
ATOM 663 O O . THR A 1 86 ? -20.953 -4.188 -10.227 1 98.5 86 THR A O 1
ATOM 666 N N . ALA A 1 87 ? -21.109 -6.41 -9.969 1 98.5 87 ALA A N 1
ATOM 667 C CA . ALA A 1 87 ? -21.516 -6.305 -8.578 1 98.5 87 ALA A CA 1
ATOM 668 C C . ALA A 1 87 ? -20.438 -5.629 -7.734 1 98.5 87 ALA A C 1
ATOM 670 O O . ALA A 1 87 ? -20.75 -4.82 -6.852 1 98.5 87 ALA A O 1
ATOM 671 N N . LEU A 1 88 ? -19.203 -5.992 -8.023 1 98.81 88 LEU A N 1
ATOM 672 C CA . LEU A 1 88 ? -18.109 -5.363 -7.301 1 98.81 88 LEU A CA 1
ATOM 673 C C . LEU A 1 88 ? -18.047 -3.869 -7.586 1 98.81 88 LEU A C 1
ATOM 675 O O . LEU A 1 88 ? -17.844 -3.062 -6.676 1 98.81 88 LEU A O 1
ATOM 679 N N . ARG A 1 89 ? -18.219 -3.461 -8.82 1 98.69 89 ARG A N 1
ATOM 680 C CA . ARG A 1 89 ? -18.172 -2.051 -9.195 1 98.69 89 ARG A CA 1
ATOM 681 C C . ARG A 1 89 ? -19.281 -1.269 -8.5 1 98.69 89 ARG A C 1
ATOM 683 O O . ARG A 1 89 ? -19.062 -0.147 -8.039 1 98.69 89 ARG A O 1
ATOM 690 N N . ASP A 1 90 ? -20.438 -1.839 -8.445 1 98.75 90 ASP A N 1
ATOM 691 C CA . ASP A 1 90 ? -21.562 -1.186 -7.777 1 98.75 90 ASP A CA 1
ATOM 692 C C . ASP A 1 90 ? -21.266 -0.982 -6.289 1 98.75 90 ASP A C 1
ATOM 694 O O . ASP A 1 90 ? -21.5 0.102 -5.75 1 98.75 90 ASP A O 1
ATOM 698 N N . TYR A 1 91 ? -20.828 -2.008 -5.676 1 98.81 91 TYR A N 1
ATOM 699 C CA . TYR A 1 91 ? -20.453 -1.928 -4.27 1 98.81 91 TYR A CA 1
ATOM 700 C C . TYR A 1 91 ? -19.344 -0.906 -4.055 1 98.81 91 TYR A C 1
ATOM 702 O O . TYR A 1 91 ? -19.406 -0.082 -3.143 1 98.81 91 TYR A O 1
ATOM 710 N N . ALA A 1 92 ? -18.328 -0.976 -4.934 1 98.94 92 ALA A N 1
ATOM 711 C CA . ALA A 1 92 ? -17.188 -0.063 -4.859 1 98.94 92 ALA A CA 1
ATOM 712 C C . ALA A 1 92 ? -17.641 1.39 -4.969 1 98.94 92 ALA A C 1
ATOM 714 O O . ALA A 1 92 ? -17.141 2.262 -4.266 1 98.94 92 ALA A O 1
ATOM 715 N N . ALA A 1 93 ? -18.547 1.681 -5.844 1 98.81 93 ALA A N 1
ATOM 716 C CA . ALA A 1 93 ? -19.047 3.041 -6.023 1 98.81 93 ALA A CA 1
ATOM 717 C C . ALA A 1 93 ? -19.703 3.564 -4.746 1 98.81 93 ALA A C 1
ATOM 719 O O . ALA A 1 93 ? -19.516 4.73 -4.383 1 98.81 93 ALA A O 1
ATOM 720 N N . THR A 1 94 ? -20.422 2.711 -4.059 1 98.81 94 THR A N 1
ATOM 721 C CA . THR A 1 94 ? -21.078 3.102 -2.812 1 98.81 94 THR A CA 1
ATOM 722 C C . THR A 1 94 ? -20.047 3.352 -1.719 1 98.81 94 THR A C 1
ATOM 724 O O . THR A 1 94 ? -20.141 4.328 -0.974 1 98.81 94 THR A O 1
ATOM 727 N N . VAL A 1 95 ? -19.078 2.471 -1.655 1 98.88 95 VAL A N 1
ATOM 728 C CA . VAL A 1 95 ? -18.016 2.617 -0.667 1 98.88 95 VAL A CA 1
ATOM 729 C C . VAL A 1 95 ? -17.203 3.885 -0.956 1 98.88 95 VAL A C 1
ATOM 731 O O . VAL A 1 95 ? -16.906 4.656 -0.043 1 98.88 95 VAL A O 1
ATOM 734 N N . LYS A 1 96 ? -16.922 4.113 -2.23 1 98.94 96 LYS A N 1
ATOM 735 C CA . LYS A 1 96 ? -16.156 5.289 -2.629 1 98.94 96 LYS A CA 1
ATOM 736 C C . LYS A 1 96 ? -16.859 6.574 -2.213 1 98.94 96 LYS A C 1
ATOM 738 O O . LYS A 1 96 ? -16.234 7.52 -1.744 1 98.94 96 LYS A O 1
ATOM 743 N N . ALA A 1 97 ? -18.125 6.645 -2.424 1 98.81 97 ALA A N 1
ATOM 744 C CA . ALA A 1 97 ? -18.906 7.82 -2.041 1 98.81 97 ALA A CA 1
ATOM 745 C C . ALA A 1 97 ? -18.781 8.086 -0.542 1 98.81 97 ALA A C 1
ATOM 747 O O . ALA A 1 97 ? -18.625 9.234 -0.118 1 98.81 97 ALA A O 1
ATOM 748 N N . ARG A 1 98 ? -18.859 7.066 0.27 1 98.62 98 ARG A N 1
ATOM 749 C CA . ARG A 1 98 ? -18.766 7.223 1.717 1 98.62 98 ARG A CA 1
ATOM 750 C C . ARG A 1 98 ? -17.359 7.664 2.121 1 98.62 98 ARG A C 1
ATOM 752 O O . ARG A 1 98 ? -17.203 8.539 2.975 1 98.62 98 ARG A O 1
ATOM 759 N N . VAL A 1 99 ? -16.328 7.059 1.514 1 98.88 99 VAL A N 1
ATOM 760 C CA . VAL A 1 99 ? -14.953 7.418 1.812 1 98.88 99 VAL A CA 1
ATOM 761 C C . VAL A 1 99 ? -14.695 8.875 1.418 1 98.88 99 VAL A C 1
ATOM 763 O O . VAL A 1 99 ? -14.094 9.633 2.178 1 98.88 99 VAL A O 1
ATOM 766 N N . ASP A 1 100 ? -15.203 9.258 0.252 1 98.81 100 ASP A N 1
ATOM 767 C CA . ASP A 1 100 ? -15.047 10.641 -0.202 1 98.81 100 ASP A CA 1
ATOM 768 C C . ASP A 1 100 ? -15.734 11.609 0.756 1 98.81 100 ASP A C 1
ATOM 770 O O . ASP A 1 100 ? -15.188 12.68 1.058 1 98.81 100 ASP A O 1
ATOM 774 N N . ASN A 1 101 ? -16.891 11.266 1.182 1 98.56 101 ASN A N 1
ATOM 775 C CA . ASN A 1 101 ? -17.609 12.102 2.139 1 98.56 101 ASN A CA 1
ATOM 776 C C . ASN A 1 101 ? -16.844 12.219 3.459 1 98.56 101 ASN A C 1
ATOM 778 O O . ASN A 1 101 ? -16.812 13.281 4.074 1 98.56 101 ASN A O 1
ATOM 782 N N . TRP A 1 102 ? -16.328 11.102 3.932 1 98.62 102 TRP A N 1
ATOM 783 C CA . TRP A 1 102 ? -15.523 11.094 5.152 1 98.62 102 TRP A CA 1
ATOM 784 C C . TRP A 1 102 ? -14.328 12.039 5.02 1 98.62 102 TRP A C 1
ATOM 786 O O . TRP A 1 102 ? -14.078 12.859 5.906 1 98.62 102 TRP A O 1
ATOM 796 N N . ILE A 1 103 ? -13.602 11.977 3.875 1 98.81 103 ILE A N 1
ATOM 797 C CA . ILE A 1 103 ? -12.438 12.828 3.635 1 98.81 103 ILE A CA 1
ATOM 798 C C . ILE A 1 103 ? -12.883 14.289 3.559 1 98.81 103 ILE A C 1
ATOM 800 O O . ILE A 1 103 ? -12.234 15.172 4.125 1 98.81 103 ILE A O 1
ATOM 804 N N . ALA A 1 104 ? -13.984 14.531 2.881 1 98.5 104 ALA A N 1
ATOM 805 C CA . ALA A 1 104 ? -14.5 15.883 2.697 1 98.5 104 ALA A CA 1
ATOM 806 C C . ALA A 1 104 ? -14.891 16.516 4.035 1 98.5 104 ALA A C 1
ATOM 808 O O . ALA A 1 104 ? -14.938 17.734 4.164 1 98.5 104 ALA A O 1
ATOM 809 N N . GLY A 1 105 ? -15.148 15.68 5.004 1 98.12 105 GLY A N 1
ATOM 810 C CA . GLY A 1 105 ? -15.586 16.156 6.305 1 98.12 105 GLY A CA 1
ATOM 811 C C . GLY A 1 105 ? -14.43 16.438 7.254 1 98.12 105 GLY A C 1
ATOM 812 O O . GLY A 1 105 ? -14.641 16.984 8.344 1 98.12 105 GLY A O 1
ATOM 813 N N . LEU A 1 106 ? -13.234 16.172 6.844 1 98.38 106 LEU A N 1
ATOM 814 C CA . LEU A 1 106 ? -12.07 16.359 7.699 1 98.38 106 LEU A CA 1
ATOM 815 C C . LEU A 1 106 ? -11.484 17.766 7.516 1 98.38 106 LEU A C 1
ATOM 817 O O . LEU A 1 106 ? -11.445 18.281 6.398 1 98.38 106 LEU A O 1
ATOM 821 N N . GLU A 1 107 ? -11.055 18.328 8.602 1 98.56 107 GLU A N 1
ATOM 822 C CA . GLU A 1 107 ? -10.188 19.516 8.617 1 98.56 107 GLU A CA 1
ATOM 823 C C . GLU A 1 107 ? -8.789 19.156 9.102 1 98.56 107 GLU A C 1
ATOM 825 O O . GLU A 1 107 ? -8.594 18.141 9.766 1 98.56 107 GLU A O 1
ATOM 830 N N . ASP A 1 108 ? -7.848 20.047 8.773 1 98.44 108 ASP A N 1
ATOM 831 C CA . ASP A 1 108 ? -6.469 19.781 9.156 1 98.44 108 ASP A CA 1
ATOM 832 C C . ASP A 1 108 ? -6.355 19.547 10.664 1 98.44 108 ASP A C 1
ATOM 834 O O . ASP A 1 108 ? -5.605 18.672 11.102 1 98.44 108 ASP A O 1
ATOM 838 N N . ALA A 1 109 ? -7.105 20.281 11.422 1 97.62 109 ALA A N 1
ATOM 839 C CA . ALA A 1 109 ? -7.062 20.188 12.875 1 97.62 109 ALA A CA 1
ATOM 840 C C . ALA A 1 109 ? -7.508 18.812 13.352 1 97.62 109 ALA A C 1
ATOM 842 O O . ALA A 1 109 ? -7.188 18.391 14.469 1 97.62 109 ALA A O 1
ATOM 843 N N . ASP A 1 110 ? -8.203 18.047 12.531 1 98.31 110 ASP A N 1
ATOM 844 C CA . ASP A 1 110 ? -8.695 16.719 12.891 1 98.31 110 ASP A CA 1
ATOM 845 C C . ASP A 1 110 ? -7.586 15.68 12.789 1 98.31 110 ASP A C 1
ATOM 847 O O . ASP A 1 110 ? -7.648 14.633 13.445 1 98.31 110 ASP A O 1
ATOM 851 N N . LEU A 1 111 ? -6.609 15.922 12.055 1 98.69 111 LEU A N 1
ATOM 852 C CA . LEU A 1 111 ? -5.684 14.883 11.602 1 98.69 111 LEU A CA 1
ATOM 853 C C . LEU A 1 111 ? -4.855 14.352 12.766 1 98.69 111 LEU A C 1
ATOM 855 O O . LEU A 1 111 ? -4.543 13.156 12.812 1 98.69 111 LEU A O 1
ATOM 859 N N . ALA A 1 112 ? -4.582 15.164 13.711 1 98.44 112 ALA A N 1
ATOM 860 C CA . ALA A 1 112 ? -3.748 14.711 14.82 1 98.44 112 ALA A CA 1
ATOM 861 C C . ALA A 1 112 ? -4.59 14.055 15.914 1 98.44 112 ALA A C 1
ATOM 863 O O . ALA A 1 112 ? -4.051 13.43 16.828 1 98.44 112 ALA A O 1
ATOM 864 N N . ARG A 1 113 ? -5.875 14.18 15.797 1 98.5 113 ARG A N 1
ATOM 865 C CA . ARG A 1 113 ? -6.754 13.602 16.812 1 98.5 113 ARG A CA 1
ATOM 866 C C . ARG A 1 113 ? -6.852 12.086 16.641 1 98.5 113 ARG A C 1
ATOM 868 O O . ARG A 1 113 ? -6.664 11.562 15.547 1 98.5 113 ARG A O 1
ATOM 875 N N . THR A 1 114 ? -7.168 11.453 17.812 1 98.44 114 THR A N 1
ATOM 876 C CA . THR A 1 114 ? -7.426 10.023 17.797 1 98.44 114 THR A CA 1
ATOM 877 C C . THR A 1 114 ? -8.742 9.719 17.094 1 98.44 114 THR A C 1
ATOM 879 O O . THR A 1 114 ? -9.766 10.352 17.375 1 98.44 114 THR A O 1
ATOM 882 N N . ASN A 1 115 ? -8.688 8.875 16.125 1 98.44 115 ASN A N 1
ATOM 883 C CA . ASN A 1 115 ? -9.898 8.242 15.609 1 98.44 115 ASN A CA 1
ATOM 884 C C . ASN A 1 115 ? -10.453 7.215 16.578 1 98.44 115 ASN A C 1
ATOM 886 O O . ASN A 1 115 ? -10.102 6.035 16.516 1 98.44 115 ASN A O 1
ATOM 890 N N . VAL A 1 116 ? -11.289 7.594 17.484 1 97.5 116 VAL A N 1
ATOM 891 C CA . VAL A 1 116 ? -11.734 6.805 18.625 1 97.5 116 VAL A CA 1
ATOM 892 C C . VAL A 1 116 ? -12.453 5.555 18.141 1 97.5 116 VAL A C 1
ATOM 894 O O . VAL A 1 116 ? -12.258 4.461 18.672 1 97.5 116 VAL A O 1
ATOM 897 N N . VAL A 1 117 ? -13.266 5.727 17.172 1 97.19 117 VAL A N 1
ATOM 898 C CA . VAL A 1 117 ? -14.062 4.613 16.656 1 97.19 117 VAL A CA 1
ATOM 899 C C . VAL A 1 117 ? -13.148 3.537 16.094 1 97.19 117 VAL A C 1
ATOM 901 O O . VAL A 1 117 ? -13.219 2.373 16.484 1 97.19 117 VAL A O 1
ATOM 904 N N . LEU A 1 118 ? -12.281 3.932 15.172 1 98 118 LEU A N 1
ATOM 905 C CA . LEU A 1 118 ? -11.391 2.967 14.547 1 98 118 LEU A CA 1
ATOM 906 C C . LEU A 1 118 ? -10.43 2.367 15.578 1 98 118 LEU A C 1
ATOM 908 O O . LEU A 1 118 ? -10.133 1.173 15.523 1 98 118 LEU A O 1
ATOM 912 N N . SER A 1 119 ? -9.938 3.168 16.531 1 98.12 119 SER A N 1
ATOM 913 C CA . SER A 1 119 ? -9.031 2.684 17.562 1 98.12 119 SER A CA 1
ATOM 914 C C . SER A 1 119 ? -9.672 1.562 18.375 1 98.12 119 SER A C 1
ATOM 916 O O . SER A 1 119 ? -9.023 0.551 18.656 1 98.12 119 SER A O 1
ATOM 918 N N . ALA A 1 120 ? -10.883 1.784 18.688 1 97.06 120 ALA A N 1
ATOM 919 C CA . ALA A 1 120 ? -11.609 0.773 19.453 1 97.06 120 ALA A CA 1
ATOM 920 C C . ALA A 1 120 ? -11.758 -0.519 18.656 1 97.06 120 ALA A C 1
ATOM 922 O O . ALA A 1 120 ? -11.562 -1.612 19.188 1 97.06 120 ALA A O 1
ATOM 923 N N . LYS A 1 121 ? -12.062 -0.406 17.422 1 95 121 LYS A N 1
ATOM 924 C CA . LYS A 1 121 ? -12.289 -1.564 16.562 1 95 121 LYS A CA 1
ATOM 925 C C . LYS A 1 121 ? -10.992 -2.334 16.312 1 95 121 LYS A C 1
ATOM 927 O O . LYS A 1 121 ? -11.008 -3.562 16.203 1 95 121 LYS A O 1
ATOM 932 N N . LEU A 1 122 ? -9.859 -1.585 16.25 1 96.62 122 LEU A N 1
ATOM 933 C CA . LEU A 1 122 ? -8.578 -2.205 15.961 1 96.62 122 LEU A CA 1
ATOM 934 C C . LEU A 1 122 ? -7.867 -2.617 17.25 1 96.62 122 LEU A C 1
ATOM 936 O O . LEU A 1 122 ? -6.895 -3.373 17.203 1 96.62 122 LEU A O 1
ATOM 940 N N . GLY A 1 123 ? -8.297 -2.104 18.328 1 96.75 123 GLY A N 1
ATOM 941 C CA . GLY A 1 123 ? -7.652 -2.379 19.609 1 96.75 123 GLY A CA 1
ATOM 942 C C . GLY A 1 123 ? -6.312 -1.681 19.75 1 96.75 123 GLY A C 1
ATOM 943 O O . GLY A 1 123 ? -5.426 -2.172 20.453 1 96.75 123 GLY A O 1
ATOM 944 N N . ARG A 1 124 ? -6.027 -0.651 19.016 1 97.12 124 ARG A N 1
ATOM 945 C CA . ARG A 1 124 ? -4.812 0.157 19.094 1 97.12 124 ARG A CA 1
ATOM 946 C C . ARG A 1 124 ? -5.094 1.605 18.719 1 97.12 124 ARG A C 1
ATOM 948 O O . ARG A 1 124 ? -5.949 1.872 17.859 1 97.12 124 ARG A O 1
ATOM 955 N N . GLU A 1 125 ? -4.355 2.428 19.359 1 97.88 125 GLU A N 1
ATOM 956 C CA . GLU A 1 125 ? -4.535 3.846 19.062 1 97.88 125 GLU A CA 1
ATOM 957 C C . GLU A 1 125 ? -4.242 4.141 17.594 1 97.88 125 GLU A C 1
ATOM 959 O O . GLU A 1 125 ? -3.156 3.83 17.094 1 97.88 125 GLU A O 1
ATOM 964 N N . THR A 1 126 ? -5.215 4.77 16.859 1 98.5 126 THR A N 1
ATOM 965 C CA . THR A 1 126 ? -5.125 5.152 15.453 1 98.5 126 THR A CA 1
ATOM 966 C C . THR A 1 126 ? -5.668 6.562 15.242 1 98.5 126 THR A C 1
ATOM 968 O O . THR A 1 126 ? -6.781 6.875 15.664 1 98.5 126 THR A O 1
ATOM 971 N N . SER A 1 127 ? -4.887 7.438 14.641 1 98.88 127 SER A N 1
ATOM 972 C CA . SER A 1 127 ? -5.297 8.812 14.398 1 98.88 127 SER A CA 1
ATOM 973 C C . SER A 1 127 ? -6.066 8.945 13.094 1 98.88 127 SER A C 1
ATOM 975 O O . SER A 1 127 ? -6.07 8.016 12.273 1 98.88 127 SER A O 1
ATOM 977 N N . TYR A 1 128 ? -6.695 10.102 12.945 1 98.88 128 TYR A N 1
ATOM 978 C CA . TYR A 1 128 ? -7.34 10.391 11.672 1 98.88 128 TYR A CA 1
ATOM 979 C C . TYR A 1 128 ? -6.312 10.492 10.547 1 98.88 128 TYR A C 1
ATOM 981 O O . TYR A 1 128 ? -6.578 10.078 9.414 1 98.88 128 TYR A O 1
ATOM 989 N N . ALA A 1 129 ? -5.117 11.008 10.836 1 98.94 129 ALA A N 1
ATOM 990 C CA . ALA A 1 129 ? -4.051 11.055 9.836 1 98.94 129 ALA A CA 1
ATOM 991 C C . ALA A 1 129 ? -3.621 9.648 9.43 1 98.94 129 ALA A C 1
ATOM 993 O O . ALA A 1 129 ? -3.479 9.359 8.242 1 98.94 129 ALA A O 1
ATOM 994 N N . ALA A 1 130 ? -3.432 8.828 10.406 1 98.88 130 ALA A N 1
ATOM 995 C CA . ALA A 1 130 ? -3.066 7.445 10.117 1 98.88 130 ALA A CA 1
ATOM 996 C C . ALA A 1 130 ? -4.148 6.754 9.289 1 98.88 130 ALA A C 1
ATOM 998 O O . ALA A 1 130 ? -3.84 5.996 8.359 1 98.88 130 ALA A O 1
ATOM 999 N N . THR A 1 131 ? -5.414 6.988 9.641 1 98.94 131 THR A N 1
ATOM 1000 C CA . THR A 1 131 ? -6.523 6.414 8.891 1 98.94 131 THR A CA 1
ATOM 1001 C C . THR A 1 131 ? -6.461 6.828 7.426 1 98.94 131 THR A C 1
ATOM 1003 O O . THR A 1 131 ? -6.625 5.996 6.531 1 98.94 131 THR A O 1
ATOM 1006 N N . LEU A 1 132 ? -6.203 8.117 7.207 1 98.88 132 LEU A N 1
ATOM 1007 C CA . LEU A 1 132 ? -6.09 8.641 5.852 1 98.88 132 LEU A CA 1
ATOM 1008 C C . LEU A 1 132 ? -4.961 7.941 5.094 1 98.88 132 LEU A C 1
ATOM 1010 O O . LEU A 1 132 ? -5.129 7.559 3.936 1 98.88 132 LEU A O 1
ATOM 1014 N N . VAL A 1 133 ? -3.812 7.668 5.727 1 98.94 133 VAL A N 1
ATOM 1015 C CA . VAL A 1 133 ? -2.68 6.98 5.113 1 98.94 133 VAL A CA 1
ATOM 1016 C C . VAL A 1 133 ? -3.055 5.527 4.824 1 98.94 133 VAL A C 1
ATOM 1018 O O . VAL A 1 133 ? -2.695 4.984 3.777 1 98.94 133 VAL A O 1
ATOM 1021 N N . MET A 1 134 ? -3.816 4.898 5.668 1 98.94 134 MET A N 1
ATOM 1022 C CA . MET A 1 134 ? -4.188 3.492 5.543 1 98.94 134 MET A CA 1
ATOM 1023 C C . MET A 1 134 ? -5.109 3.279 4.348 1 98.94 134 MET A C 1
ATOM 1025 O O . MET A 1 134 ? -5.117 2.203 3.746 1 98.94 134 MET A O 1
ATOM 1029 N N . LEU A 1 135 ? -5.891 4.344 3.984 1 98.94 135 LEU A N 1
ATOM 1030 C CA . LEU A 1 135 ? -6.719 4.219 2.791 1 98.94 135 LEU A CA 1
ATOM 1031 C C . LEU A 1 135 ? -5.871 3.871 1.573 1 98.94 135 LEU A C 1
ATOM 1033 O O . LEU A 1 135 ? -6.234 2.99 0.791 1 98.94 135 LEU A O 1
ATOM 1037 N N . ALA A 1 136 ? -4.73 4.461 1.462 1 98.94 136 ALA A N 1
ATOM 1038 C CA . ALA A 1 136 ? -3.838 4.219 0.332 1 98.94 136 ALA A CA 1
ATOM 1039 C C . ALA A 1 136 ? -3.029 2.939 0.537 1 98.94 136 ALA A C 1
ATOM 1041 O O . ALA A 1 136 ? -2.967 2.088 -0.353 1 98.94 136 ALA A O 1
ATOM 1042 N N . SER A 1 137 ? -2.426 2.764 1.712 1 98.94 137 SER A N 1
ATOM 1043 C CA . SER A 1 137 ? -1.477 1.679 1.938 1 98.94 137 SER A CA 1
ATOM 1044 C C . SER A 1 137 ? -2.17 0.321 1.907 1 98.94 137 SER A C 1
ATOM 1046 O O . SER A 1 137 ? -1.668 -0.625 1.297 1 98.94 137 SER A O 1
ATOM 1048 N N . HIS A 1 138 ? -3.328 0.205 2.541 1 98.94 138 HIS A N 1
ATOM 1049 C CA . HIS A 1 138 ? -4.109 -1.026 2.496 1 98.94 138 HIS A CA 1
ATOM 1050 C C . HIS A 1 138 ? -4.496 -1.382 1.064 1 98.94 138 HIS A C 1
ATOM 1052 O O . HIS A 1 138 ? -4.367 -2.535 0.65 1 98.94 138 HIS A O 1
ATOM 1058 N N . THR A 1 139 ? -4.988 -0.386 0.358 1 98.94 139 THR A N 1
ATOM 1059 C CA . THR A 1 139 ? -5.41 -0.605 -1.021 1 98.94 139 THR A CA 1
ATOM 1060 C C . THR A 1 139 ? -4.238 -1.06 -1.883 1 98.94 139 THR A C 1
ATOM 1062 O O . THR A 1 139 ? -4.344 -2.049 -2.613 1 98.94 139 THR A O 1
ATOM 1065 N N . ASP A 1 140 ? -3.125 -0.39 -1.729 1 98.94 140 ASP A N 1
ATOM 1066 C CA . ASP A 1 140 ? -1.956 -0.711 -2.543 1 98.94 140 ASP A CA 1
ATOM 1067 C C . ASP A 1 140 ? -1.394 -2.084 -2.18 1 98.94 140 ASP A C 1
ATOM 1069 O O . ASP A 1 140 ? -0.878 -2.797 -3.043 1 98.94 140 ASP A O 1
ATOM 1073 N N . TYR A 1 141 ? -1.513 -2.518 -0.939 1 98.94 141 TYR A N 1
ATOM 1074 C CA . TYR A 1 141 ? -1.124 -3.869 -0.553 1 98.94 141 TYR A CA 1
ATOM 1075 C C . TYR A 1 141 ? -1.863 -4.906 -1.386 1 98.94 141 TYR A C 1
ATOM 1077 O O . TYR A 1 141 ? -1.245 -5.809 -1.96 1 98.94 141 TYR A O 1
ATOM 1085 N N . HIS A 1 142 ? -3.115 -4.766 -1.478 1 98.94 142 HIS A N 1
ATOM 1086 C CA . HIS A 1 142 ? -3.91 -5.758 -2.191 1 98.94 142 HIS A CA 1
ATOM 1087 C C . HIS A 1 142 ? -3.736 -5.625 -3.699 1 98.94 142 HIS A C 1
ATOM 1089 O O . HIS A 1 142 ? -3.764 -6.621 -4.426 1 98.94 142 HIS A O 1
ATOM 1095 N N . ILE A 1 143 ? -3.551 -4.383 -4.184 1 98.88 143 ILE A N 1
ATOM 1096 C CA . ILE A 1 143 ? -3.244 -4.211 -5.598 1 98.88 143 ILE A CA 1
ATOM 1097 C C . ILE A 1 143 ? -1.933 -4.918 -5.93 1 98.88 143 ILE A C 1
ATOM 1099 O O . ILE A 1 143 ? -1.819 -5.574 -6.969 1 98.88 143 ILE A O 1
ATOM 1103 N N . GLY A 1 144 ? -0.931 -4.781 -5.055 1 98.81 144 GLY A N 1
ATOM 1104 C CA . GLY A 1 144 ? 0.33 -5.477 -5.258 1 98.81 144 GLY A CA 1
ATOM 1105 C C . GLY A 1 144 ? 0.169 -6.98 -5.391 1 98.81 144 GLY A C 1
ATOM 1106 O O . GLY A 1 144 ? 0.724 -7.59 -6.309 1 98.81 144 GLY A O 1
ATOM 1107 N N . SER A 1 145 ? -0.582 -7.566 -4.5 1 98.69 145 SER A N 1
ATOM 1108 C CA . SER A 1 145 ? -0.857 -9 -4.547 1 98.69 145 SER A CA 1
ATOM 1109 C C . SER A 1 145 ? -1.593 -9.375 -5.828 1 98.69 145 SER A C 1
ATOM 1111 O O . SER A 1 145 ? -1.244 -10.367 -6.477 1 98.69 145 SER A O 1
ATOM 1113 N N . CYS A 1 146 ? -2.547 -8.586 -6.207 1 98.81 146 CYS A N 1
ATOM 1114 C CA . CYS A 1 146 ? -3.344 -8.875 -7.391 1 98.81 146 CYS A CA 1
ATOM 1115 C C . CYS A 1 146 ? -2.527 -8.664 -8.664 1 98.81 146 CYS A C 1
ATOM 1117 O O . CYS A 1 146 ? -2.682 -9.406 -9.633 1 98.81 146 CYS A O 1
ATOM 1119 N N . ASP A 1 147 ? -1.681 -7.625 -8.695 1 98.81 147 ASP A N 1
ATOM 1120 C CA . ASP A 1 147 ? -0.782 -7.43 -9.828 1 98.81 147 ASP A CA 1
ATOM 1121 C C . ASP A 1 147 ? 0.11 -8.648 -10.039 1 98.81 147 ASP A C 1
ATOM 1123 O O . ASP A 1 147 ? 0.452 -8.984 -11.172 1 98.81 147 ASP A O 1
ATOM 1127 N N . ALA A 1 148 ? 0.493 -9.242 -8.93 1 98.56 148 ALA A N 1
ATOM 1128 C CA . ALA A 1 148 ? 1.291 -10.461 -9.055 1 98.56 148 ALA A CA 1
ATOM 1129 C C . ALA A 1 148 ? 0.547 -11.523 -9.852 1 98.56 148 ALA A C 1
ATOM 1131 O O . ALA A 1 148 ? 1.148 -12.234 -10.664 1 98.56 148 ALA A O 1
ATOM 1132 N N . ALA A 1 149 ? -0.748 -11.648 -9.648 1 98.62 149 ALA A N 1
ATOM 1133 C CA . ALA A 1 149 ? -1.553 -12.617 -10.391 1 98.62 149 ALA A CA 1
ATOM 1134 C C . ALA A 1 149 ? -1.506 -12.344 -11.891 1 98.62 149 ALA A C 1
ATOM 1136 O O . ALA A 1 149 ? -1.314 -13.258 -12.695 1 98.62 149 ALA A O 1
ATOM 1137 N N . LEU A 1 150 ? -1.654 -11.055 -12.234 1 98.75 150 LEU A N 1
ATOM 1138 C CA . LEU A 1 150 ? -1.581 -10.688 -13.648 1 98.75 150 LEU A CA 1
ATOM 1139 C C . LEU A 1 150 ? -0.204 -11 -14.219 1 98.75 150 LEU A C 1
ATOM 1141 O O . LEU A 1 150 ? -0.096 -11.648 -15.258 1 98.75 150 LEU A O 1
ATOM 1145 N N . ARG A 1 151 ? 0.805 -10.648 -13.531 1 98.31 151 ARG A N 1
ATOM 1146 C CA . ARG A 1 151 ? 2.168 -10.773 -14.039 1 98.31 151 ARG A CA 1
ATOM 1147 C C . ARG A 1 151 ? 2.586 -12.242 -14.109 1 98.31 151 ARG A C 1
ATOM 1149 O O . ARG A 1 151 ? 3.33 -12.633 -15.016 1 98.31 151 ARG A O 1
ATOM 1156 N N . ASN A 1 152 ? 2.09 -13 -13.18 1 97.62 152 ASN A N 1
ATOM 1157 C CA . ASN A 1 152 ? 2.369 -14.43 -13.227 1 97.62 152 ASN A CA 1
ATOM 1158 C C . ASN A 1 152 ? 1.762 -15.078 -14.461 1 97.62 152 ASN A C 1
ATOM 1160 O O . ASN A 1 152 ? 2.168 -16.172 -14.859 1 97.62 152 ASN A O 1
ATOM 1164 N N . HIS A 1 153 ? 0.846 -14.445 -15.086 1 97.81 153 HIS A N 1
ATOM 1165 C CA . HIS A 1 153 ? 0.24 -14.93 -16.312 1 97.81 153 HIS A CA 1
ATOM 1166 C C . HIS A 1 153 ? 0.804 -14.203 -17.531 1 97.81 153 HIS A C 1
ATOM 1168 O O . HIS A 1 153 ? 0.245 -14.297 -18.625 1 97.81 153 HIS A O 1
ATOM 1174 N N . GLY A 1 154 ? 1.789 -13.43 -17.344 1 97.56 154 GLY A N 1
ATOM 1175 C CA . GLY A 1 154 ? 2.453 -12.758 -18.453 1 97.56 154 GLY A CA 1
ATOM 1176 C C . GLY A 1 154 ? 1.778 -11.461 -18.859 1 97.56 154 GLY A C 1
ATOM 1177 O O . GLY A 1 154 ? 2.047 -10.922 -19.938 1 97.56 154 GLY A O 1
ATOM 1178 N N . LEU A 1 155 ? 0.849 -10.992 -18.031 1 98.44 155 LEU A N 1
ATOM 1179 C CA . LEU A 1 155 ? 0.143 -9.742 -18.297 1 98.44 155 LEU A CA 1
ATOM 1180 C C . LEU A 1 155 ? 0.73 -8.602 -17.469 1 98.44 155 LEU A C 1
ATOM 1182 O O . LEU A 1 155 ? 1.286 -8.836 -16.391 1 98.44 155 LEU A O 1
ATOM 1186 N N . PRO A 1 156 ? 0.646 -7.359 -17.969 1 98.12 156 PRO A N 1
ATOM 1187 C CA . PRO A 1 156 ? 1.125 -6.234 -17.156 1 98.12 156 PRO A CA 1
ATOM 1188 C C . PRO A 1 156 ? 0.234 -5.961 -15.953 1 98.12 156 PRO A C 1
ATOM 1190 O O . PRO A 1 156 ? -0.985 -6.137 -16.031 1 98.12 156 PRO A O 1
ATOM 1193 N N . GLY A 1 157 ? 0.852 -5.621 -14.844 1 98.25 157 GLY A N 1
ATOM 1194 C CA . GLY A 1 157 ? 0.065 -5.082 -13.742 1 98.25 157 GLY A CA 1
ATOM 1195 C C . GLY A 1 157 ? -0.511 -3.709 -14.047 1 98.25 157 GLY A C 1
ATOM 1196 O O . GLY A 1 157 ? -0.232 -3.129 -15.094 1 98.25 157 GLY A O 1
ATOM 1197 N N . VAL A 1 158 ? -1.314 -3.229 -13.117 1 98.69 158 VAL A N 1
ATOM 1198 C CA . VAL A 1 158 ? -1.925 -1.923 -13.344 1 98.69 158 VAL A CA 1
ATOM 1199 C C . VAL A 1 158 ? -1.043 -0.83 -12.742 1 98.69 158 VAL A C 1
ATOM 1201 O O . VAL A 1 158 ? -1.242 0.356 -13.016 1 98.69 158 VAL A O 1
ATOM 1204 N N . PHE A 1 159 ? -0.168 -1.293 -11.828 1 96.5 159 PHE A N 1
ATOM 1205 C CA . PHE A 1 159 ? 0.812 -0.345 -11.312 1 96.5 159 PHE A CA 1
ATOM 1206 C C . PHE A 1 159 ? 2.184 -0.594 -11.93 1 96.5 159 PHE A C 1
ATOM 1208 O O . PHE A 1 159 ? 2.645 -1.736 -11.992 1 96.5 159 PHE A O 1
ATOM 1215 N N . MET B 1 1 ? 6.707 25.531 16.312 1 86.62 1 MET B N 1
ATOM 1216 C CA . MET B 1 1 ? 5.816 25 15.281 1 86.62 1 MET B CA 1
ATOM 1217 C C . MET B 1 1 ? 5.449 23.547 15.586 1 86.62 1 MET B C 1
ATOM 1219 O O . MET B 1 1 ? 6.168 22.859 16.297 1 86.62 1 MET B O 1
ATOM 1223 N N . SER B 1 2 ? 4.277 23.141 15.195 1 95.81 2 SER B N 1
ATOM 1224 C CA . SER B 1 2 ? 3.732 21.859 15.633 1 95.81 2 SER B CA 1
ATOM 1225 C C . SER B 1 2 ? 4.113 20.734 14.664 1 95.81 2 SER B C 1
ATOM 1227 O O . SER B 1 2 ? 4.344 20.984 13.477 1 95.81 2 SER B O 1
ATOM 1229 N N . ARG B 1 3 ? 4.352 19.516 15.25 1 98.38 3 ARG B N 1
ATOM 1230 C CA . ARG B 1 3 ? 4.621 18.328 14.461 1 98.38 3 ARG B CA 1
ATOM 1231 C C . ARG B 1 3 ? 3.598 17.234 14.766 1 98.38 3 ARG B C 1
ATOM 1233 O O . ARG B 1 3 ? 3.855 16.047 14.523 1 98.38 3 ARG B O 1
ATOM 1240 N N . ALA B 1 4 ? 2.486 17.562 15.297 1 98.5 4 ALA B N 1
ATOM 1241 C CA . ALA B 1 4 ? 1.494 16.594 15.773 1 98.5 4 ALA B CA 1
ATOM 1242 C C . ALA B 1 4 ? 0.916 15.789 14.617 1 98.5 4 ALA B C 1
ATOM 1244 O O . ALA B 1 4 ? 0.717 14.578 14.734 1 98.5 4 ALA B O 1
ATOM 1245 N N . ILE B 1 5 ? 0.639 16.453 13.492 1 98.75 5 ILE B N 1
ATOM 1246 C CA . ILE B 1 5 ? 0.077 15.758 12.336 1 98.75 5 ILE B CA 1
ATOM 1247 C C . ILE B 1 5 ? 1.14 14.859 11.703 1 98.75 5 ILE B C 1
ATOM 1249 O O . ILE B 1 5 ? 0.852 13.727 11.312 1 98.75 5 ILE B O 1
ATOM 1253 N N . VAL B 1 6 ? 2.373 15.312 11.57 1 98.81 6 VAL B N 1
ATOM 1254 C CA . VAL B 1 6 ? 3.471 14.516 11.023 1 98.81 6 VAL B CA 1
ATOM 1255 C C . VAL B 1 6 ? 3.625 13.227 11.828 1 98.81 6 VAL B C 1
ATOM 1257 O O . VAL B 1 6 ? 3.689 12.133 11.25 1 98.81 6 VAL B O 1
ATOM 1260 N N . MET B 1 7 ? 3.648 13.352 13.125 1 98.5 7 MET B N 1
ATOM 1261 C CA . MET B 1 7 ? 3.83 12.203 14.008 1 98.5 7 MET B CA 1
ATOM 1262 C C . MET B 1 7 ? 2.648 11.242 13.906 1 98.5 7 MET B C 1
ATOM 1264 O O . MET B 1 7 ? 2.826 10.023 13.938 1 98.5 7 MET B O 1
ATOM 1268 N N . ALA B 1 8 ? 1.514 11.766 13.742 1 98.31 8 ALA B N 1
ATOM 1269 C CA . ALA B 1 8 ? 0.306 10.953 13.617 1 98.31 8 ALA B CA 1
ATOM 1270 C C . ALA B 1 8 ? 0.297 10.188 12.297 1 98.31 8 ALA B C 1
ATOM 1272 O O . ALA B 1 8 ? -0.162 9.047 12.234 1 98.31 8 ALA B O 1
ATOM 1273 N N . ALA B 1 9 ? 0.815 10.789 11.266 1 98.62 9 ALA B N 1
ATOM 1274 C CA . ALA B 1 9 ? 0.708 10.25 9.914 1 98.62 9 ALA B CA 1
ATOM 1275 C C . ALA B 1 9 ? 1.81 9.227 9.641 1 98.62 9 ALA B C 1
ATOM 1277 O O . ALA B 1 9 ? 1.712 8.438 8.703 1 98.62 9 ALA B O 1
ATOM 1278 N N . GLN B 1 10 ? 2.861 9.242 10.445 1 98.56 10 GLN B N 1
ATOM 1279 C CA . GLN B 1 10 ? 3.998 8.391 10.117 1 98.56 10 GLN B CA 1
ATOM 1280 C C . GLN B 1 10 ? 3.744 6.945 10.539 1 98.56 10 GLN B C 1
ATOM 1282 O O . GLN B 1 10 ? 4.441 6.031 10.102 1 98.56 10 GLN B O 1
ATOM 1287 N N . GLY B 1 11 ? 2.738 6.684 11.328 1 98.31 11 GLY B N 1
ATOM 1288 C CA . GLY B 1 11 ? 2.463 5.379 11.906 1 98.31 11 GLY B CA 1
ATOM 1289 C C . GLY B 1 11 ? 2.396 4.27 10.875 1 98.31 11 GLY B C 1
ATOM 1290 O O . GLY B 1 11 ? 3.115 3.273 10.984 1 98.31 11 GLY B O 1
ATOM 1291 N N . PRO B 1 12 ? 1.542 4.457 9.836 1 98.75 12 PRO B N 1
ATOM 1292 C CA . PRO B 1 12 ? 1.413 3.398 8.828 1 98.75 12 PRO B CA 1
ATOM 1293 C C . PRO B 1 12 ? 2.729 3.105 8.109 1 98.75 12 PRO B C 1
ATOM 1295 O O . PRO B 1 12 ? 2.994 1.958 7.75 1 98.75 12 PRO B O 1
ATOM 1298 N N . PHE B 1 13 ? 3.576 4.145 7.906 1 98.94 13 PHE B N 1
ATOM 1299 C CA . PHE B 1 13 ? 4.879 3.877 7.309 1 98.94 13 PHE B CA 1
ATOM 1300 C C . PHE B 1 13 ? 5.73 3.018 8.234 1 98.94 13 PHE B C 1
ATOM 1302 O O . PHE B 1 13 ? 6.375 2.066 7.789 1 98.94 13 PHE B O 1
ATOM 1309 N N . LEU B 1 14 ? 5.715 3.359 9.508 1 98.81 14 LEU B N 1
ATOM 1310 C CA . LEU B 1 14 ? 6.488 2.576 10.461 1 98.81 14 LEU B CA 1
ATOM 1311 C C . LEU B 1 14 ? 6 1.134 10.508 1 98.81 14 LEU B C 1
ATOM 1313 O O . LEU B 1 14 ? 6.801 0.204 10.617 1 98.81 14 LEU B O 1
ATOM 1317 N N . HIS B 1 15 ? 4.734 0.945 10.422 1 98.69 15 HIS B N 1
ATOM 1318 C CA . HIS B 1 15 ? 4.18 -0.4 10.336 1 98.69 15 HIS B CA 1
ATOM 1319 C C . HIS B 1 15 ? 4.664 -1.119 9.078 1 98.69 15 HIS B C 1
ATOM 1321 O O . HIS B 1 15 ? 5.102 -2.271 9.148 1 98.69 15 HIS B O 1
ATOM 1327 N N . ALA B 1 16 ? 4.594 -0.485 7.898 1 98.88 16 ALA B N 1
ATOM 1328 C CA . ALA B 1 16 ? 5.039 -1.068 6.637 1 98.88 16 ALA B CA 1
ATOM 1329 C C . ALA B 1 16 ? 6.516 -1.449 6.699 1 98.88 16 ALA B C 1
ATOM 1331 O O . ALA B 1 16 ? 6.91 -2.512 6.211 1 98.88 16 ALA B O 1
ATOM 1332 N N . TRP B 1 17 ? 7.297 -0.571 7.328 1 98.94 17 TRP B N 1
ATOM 1333 C CA . TRP B 1 17 ? 8.719 -0.861 7.5 1 98.94 17 TRP B CA 1
ATOM 1334 C C . TRP B 1 17 ? 8.922 -2.121 8.336 1 98.94 17 TRP B C 1
ATOM 1336 O O . TRP B 1 17 ? 9.75 -2.969 8 1 98.94 17 TRP B O 1
ATOM 1346 N N . GLY B 1 18 ? 8.172 -2.189 9.414 1 98.88 18 GLY B N 1
ATOM 1347 C CA . GLY B 1 18 ? 8.242 -3.396 10.227 1 98.88 18 GLY B CA 1
ATOM 1348 C C . GLY B 1 18 ? 7.91 -4.656 9.453 1 98.88 18 GLY B C 1
ATOM 1349 O O . GLY B 1 18 ? 8.547 -5.695 9.641 1 98.88 18 GLY B O 1
ATOM 1350 N N . LEU B 1 19 ? 6.91 -4.602 8.57 1 98.88 19 LEU B N 1
ATOM 1351 C CA . LEU B 1 19 ? 6.539 -5.734 7.734 1 98.88 19 LEU B CA 1
ATOM 1352 C C . LEU B 1 19 ? 7.664 -6.09 6.77 1 98.88 19 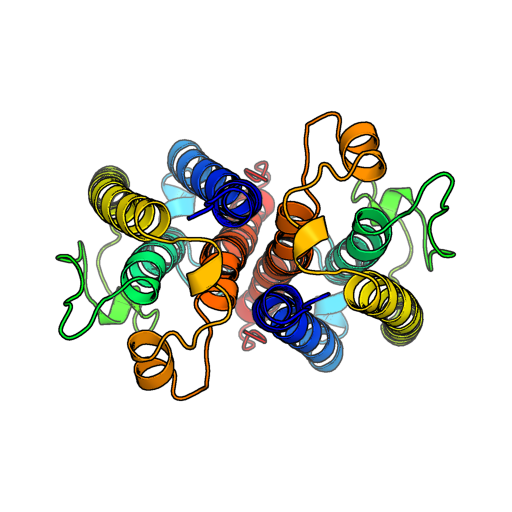LEU B C 1
ATOM 1354 O O . LEU B 1 19 ? 7.922 -7.266 6.512 1 98.88 19 LEU B O 1
ATOM 1358 N N . LEU B 1 20 ? 8.289 -5.051 6.215 1 98.81 20 LEU B N 1
ATOM 1359 C CA . LEU B 1 20 ? 9.422 -5.266 5.312 1 98.81 20 LEU B CA 1
ATOM 1360 C C . LEU B 1 20 ? 10.531 -6.039 6.012 1 98.81 20 LEU B C 1
ATOM 1362 O O . LEU B 1 20 ? 11.047 -7.02 5.473 1 98.81 20 LEU B O 1
ATOM 1366 N N . GLU B 1 21 ? 10.844 -5.648 7.219 1 98.81 21 GLU B N 1
ATOM 1367 C CA . GLU B 1 21 ? 11.883 -6.328 7.992 1 98.81 21 GLU B CA 1
ATOM 1368 C C . GLU B 1 21 ? 11.469 -7.762 8.328 1 98.81 21 GLU B C 1
ATOM 1370 O O . GLU B 1 21 ? 12.266 -8.688 8.203 1 98.81 21 GLU B O 1
ATOM 1375 N N . ALA B 1 22 ? 10.258 -7.926 8.727 1 98.88 22 ALA B N 1
ATOM 1376 C CA . ALA B 1 22 ? 9.742 -9.258 9.047 1 98.88 22 ALA B CA 1
ATOM 1377 C C . ALA B 1 22 ? 9.812 -10.172 7.828 1 98.88 22 ALA B C 1
ATOM 1379 O O . ALA B 1 22 ? 10.125 -11.359 7.957 1 98.88 22 ALA B O 1
ATOM 1380 N N . TYR B 1 23 ? 9.508 -9.602 6.691 1 98.94 23 TYR B N 1
ATOM 1381 C CA . TYR B 1 23 ? 9.523 -10.406 5.477 1 98.94 23 TYR B CA 1
ATOM 1382 C C . TYR B 1 23 ? 10.922 -10.961 5.211 1 98.94 23 TYR B C 1
ATOM 1384 O O . TYR B 1 23 ? 11.078 -12.141 4.898 1 98.94 23 TYR B O 1
ATOM 1392 N N . VAL B 1 24 ? 11.922 -10.094 5.293 1 98.81 24 VAL B N 1
ATOM 1393 C CA . VAL B 1 24 ? 13.297 -10.516 5.062 1 98.81 24 VAL B CA 1
ATOM 1394 C C . VAL B 1 24 ? 13.672 -11.625 6.043 1 98.81 24 VAL B C 1
ATOM 1396 O O . VAL B 1 24 ? 14.367 -12.578 5.676 1 98.81 24 VAL B O 1
ATOM 1399 N N . ASP B 1 25 ? 13.188 -11.562 7.223 1 98.62 25 ASP B N 1
ATOM 1400 C CA . ASP B 1 25 ? 13.5 -12.531 8.266 1 98.62 25 ASP B CA 1
ATOM 1401 C C . ASP B 1 25 ? 12.898 -13.898 7.949 1 98.62 25 ASP B C 1
ATOM 1403 O O . ASP B 1 25 ? 13.547 -14.93 8.156 1 98.62 25 ASP B O 1
ATOM 1407 N N . VAL B 1 26 ? 11.734 -13.922 7.367 1 98.69 26 VAL B N 1
ATOM 1408 C CA . VAL B 1 26 ? 11 -15.18 7.32 1 98.69 26 VAL B CA 1
ATOM 1409 C C . VAL B 1 26 ? 11.133 -15.805 5.934 1 98.69 26 VAL B C 1
ATOM 1411 O O . VAL B 1 26 ? 10.828 -16.984 5.746 1 98.69 26 VAL B O 1
ATOM 1414 N N . CYS B 1 27 ? 11.469 -15.062 4.949 1 98.81 27 CYS B N 1
ATOM 1415 C CA . CYS B 1 27 ? 11.445 -15.531 3.566 1 98.81 27 CYS B CA 1
ATOM 1416 C C . CYS B 1 27 ? 12.5 -16.609 3.338 1 98.81 27 CYS B C 1
ATOM 1418 O O . CYS B 1 27 ? 13.695 -16.359 3.482 1 98.81 27 CYS B O 1
ATOM 1420 N N . PRO B 1 28 ? 12.109 -17.828 2.949 1 98.81 28 PRO B N 1
ATOM 1421 C CA . PRO B 1 28 ? 13.094 -18.875 2.617 1 98.81 28 PRO B CA 1
ATOM 1422 C C . PRO B 1 28 ? 13.984 -18.484 1.443 1 98.81 28 PRO B C 1
ATOM 1424 O O . PRO B 1 28 ? 13.555 -17.766 0.543 1 98.81 28 PRO B O 1
ATOM 1427 N N . ASP B 1 29 ? 15.203 -19.062 1.4 1 98.31 29 ASP B N 1
ATOM 1428 C CA . ASP B 1 29 ? 16.188 -18.734 0.371 1 98.31 29 ASP B CA 1
ATOM 1429 C C . ASP B 1 29 ? 15.664 -19.094 -1.019 1 98.31 29 ASP B C 1
ATOM 1431 O O . ASP B 1 29 ? 15.938 -18.391 -1.994 1 98.31 29 ASP B O 1
ATOM 1435 N N . GLU B 1 30 ? 14.984 -20.156 -1.093 1 98.19 30 GLU B N 1
ATOM 1436 C CA . GLU B 1 30 ? 14.453 -20.609 -2.379 1 98.19 30 GLU B CA 1
ATOM 1437 C C . GLU B 1 30 ? 13.438 -19.609 -2.928 1 98.19 30 GLU B C 1
ATOM 1439 O O . GLU B 1 30 ? 13.438 -19.297 -4.125 1 98.19 30 GLU B O 1
ATOM 1444 N N . ILE B 1 31 ?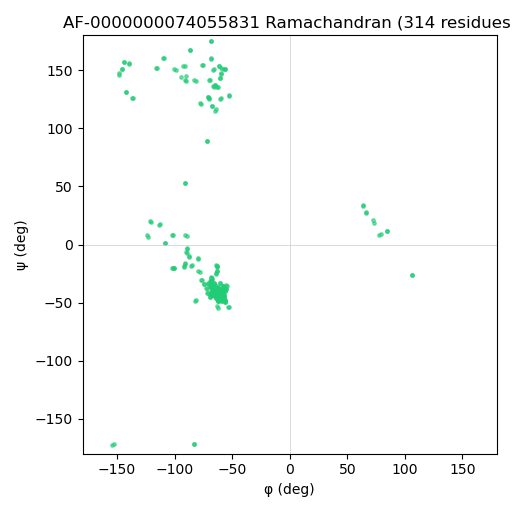 12.594 -19.031 -2.055 1 98.62 31 ILE B N 1
ATOM 1445 C CA . ILE B 1 31 ? 11.586 -18.062 -2.457 1 98.62 31 ILE B CA 1
ATOM 1446 C C . ILE B 1 31 ? 12.242 -16.703 -2.723 1 98.62 31 ILE B C 1
ATOM 1448 O O . ILE B 1 31 ? 11.828 -15.984 -3.629 1 98.62 31 ILE B O 1
ATOM 1452 N N . TRP B 1 32 ? 13.297 -16.453 -2.004 1 98.75 32 TRP B N 1
ATOM 1453 C CA . TRP B 1 32 ? 14.055 -15.211 -2.09 1 98.75 32 TRP B CA 1
ATOM 1454 C C . TRP B 1 32 ? 14.5 -14.938 -3.523 1 98.75 32 TRP B C 1
ATOM 1456 O O . TRP B 1 32 ? 14.461 -13.797 -3.99 1 98.75 32 TRP B O 1
ATOM 1466 N N . VAL B 1 33 ? 14.828 -15.969 -4.27 1 98.31 33 VAL B N 1
ATOM 1467 C CA . VAL B 1 33 ? 15.406 -15.797 -5.598 1 98.31 33 VAL B CA 1
ATOM 1468 C C . VAL B 1 33 ? 14.383 -16.188 -6.66 1 98.31 33 VAL B C 1
ATOM 1470 O O . VAL B 1 33 ? 14.656 -16.094 -7.859 1 98.31 33 VAL B O 1
ATOM 1473 N N . GLU B 1 34 ? 13.203 -16.562 -6.254 1 96.75 34 GLU B N 1
ATOM 1474 C CA . GLU B 1 34 ? 12.172 -16.984 -7.191 1 96.75 34 GLU B CA 1
ATOM 1475 C C . GLU B 1 34 ? 11.43 -15.789 -7.785 1 96.75 34 GLU B C 1
ATOM 1477 O O . GLU B 1 34 ? 11.133 -14.828 -7.078 1 96.75 34 GLU B O 1
ATOM 1482 N N . LYS B 1 35 ? 11.109 -15.922 -9.117 1 97.19 35 LYS B N 1
ATOM 1483 C CA . LYS B 1 35 ? 10.273 -14.906 -9.758 1 97.19 35 LYS B CA 1
ATOM 1484 C C . LYS B 1 35 ? 8.805 -15.094 -9.391 1 97.19 35 LYS B C 1
ATOM 1486 O O . LYS B 1 35 ? 8.242 -16.172 -9.602 1 97.19 35 LYS B O 1
ATOM 1491 N N . ASN B 1 36 ? 8.258 -14.164 -8.852 1 95.81 36 ASN B N 1
ATOM 1492 C CA . ASN B 1 36 ? 6.84 -14.055 -8.523 1 95.81 36 ASN B CA 1
ATOM 1493 C C . ASN B 1 36 ? 6.32 -12.641 -8.742 1 95.81 36 ASN B C 1
ATOM 1495 O O . ASN B 1 36 ? 6.938 -11.672 -8.289 1 95.81 36 ASN B O 1
ATOM 1499 N N . GLY B 1 37 ? 5.215 -12.539 -9.43 1 96.69 37 GLY B N 1
ATOM 1500 C CA . GLY B 1 37 ? 4.668 -11.219 -9.68 1 96.69 37 GLY B CA 1
ATOM 1501 C C . GLY B 1 37 ? 5.547 -10.367 -10.578 1 96.69 37 GLY B C 1
ATOM 1502 O O . GLY B 1 37 ? 5.629 -9.148 -10.414 1 96.69 37 GLY B O 1
ATOM 1503 N N . GLY B 1 38 ? 6.281 -10.992 -11.406 1 97.25 38 GLY B N 1
ATOM 1504 C CA . GLY B 1 38 ? 7.027 -10.266 -12.422 1 97.25 38 GLY B CA 1
ATOM 1505 C C . GLY B 1 38 ? 8.516 -10.203 -12.133 1 97.25 38 GLY B C 1
ATOM 1506 O O . GLY B 1 38 ? 9.328 -10.094 -13.055 1 97.25 38 GLY B O 1
ATOM 1507 N N . TRP B 1 39 ? 8.93 -10.289 -10.859 1 98.38 39 TRP B N 1
ATOM 1508 C CA . TRP B 1 39 ? 10.336 -10.156 -10.477 1 98.38 39 TRP B CA 1
ATOM 1509 C C . TRP B 1 39 ? 10.672 -11.086 -9.32 1 98.38 39 TRP B C 1
ATOM 1511 O O . TRP B 1 39 ? 9.781 -11.508 -8.578 1 98.38 39 TRP B O 1
ATOM 1521 N N . PRO B 1 40 ? 12 -11.422 -9.203 1 98.56 40 PRO B N 1
ATOM 1522 C CA . PRO B 1 40 ? 12.383 -12.109 -7.969 1 98.56 40 PRO B CA 1
ATOM 1523 C C . PRO B 1 40 ? 12.008 -11.32 -6.711 1 98.56 40 PRO B C 1
ATOM 1525 O O . PRO B 1 40 ? 11.992 -10.086 -6.73 1 98.56 40 PRO B O 1
ATOM 1528 N N . VAL B 1 41 ? 11.766 -12.039 -5.637 1 98.69 41 VAL B N 1
ATOM 1529 C CA . VAL B 1 41 ? 11.328 -11.43 -4.383 1 98.69 41 VAL B CA 1
ATOM 1530 C C . VAL B 1 41 ? 12.383 -10.438 -3.891 1 98.69 41 VAL B C 1
ATOM 1532 O O . VAL B 1 41 ? 12.055 -9.305 -3.533 1 98.69 41 VAL B O 1
ATOM 1535 N N . TRP B 1 42 ? 13.664 -10.836 -3.957 1 98.81 42 TRP B N 1
ATOM 1536 C CA . TRP B 1 42 ? 14.719 -9.953 -3.471 1 98.81 42 TRP B CA 1
ATOM 1537 C C . TRP B 1 42 ? 14.719 -8.625 -4.227 1 98.81 42 TRP B C 1
ATOM 1539 O O . TRP B 1 42 ? 14.977 -7.57 -3.646 1 98.81 42 TRP B O 1
ATOM 1549 N N . GLN B 1 43 ? 14.477 -8.719 -5.484 1 98.81 43 GLN B N 1
ATOM 1550 C CA . GLN B 1 43 ? 14.523 -7.539 -6.344 1 98.81 43 GLN B CA 1
ATOM 1551 C C . GLN B 1 43 ? 13.391 -6.57 -6.008 1 98.81 43 GLN B C 1
ATOM 1553 O O . GLN B 1 43 ? 13.586 -5.352 -6.023 1 98.81 43 GLN B O 1
ATOM 1558 N N . GLN B 1 44 ? 12.25 -7.137 -5.73 1 98.81 44 GLN B N 1
ATOM 1559 C CA . GLN B 1 44 ? 11.102 -6.32 -5.355 1 98.81 44 GLN B CA 1
ATOM 1560 C C . GLN B 1 44 ? 11.344 -5.594 -4.035 1 98.81 44 GLN B C 1
ATOM 1562 O O . GLN B 1 44 ? 11.039 -4.406 -3.906 1 98.81 44 GLN B O 1
ATOM 1567 N N . LEU B 1 45 ? 11.883 -6.266 -3.084 1 98.88 45 LEU B N 1
ATOM 1568 C CA . LEU B 1 45 ? 12.164 -5.645 -1.793 1 98.88 45 LEU B CA 1
ATOM 1569 C C . LEU B 1 45 ? 13.266 -4.602 -1.919 1 98.88 45 LEU B C 1
ATOM 1571 O O . LEU B 1 45 ? 13.18 -3.521 -1.333 1 98.88 45 LEU B O 1
ATOM 1575 N N . ALA B 1 46 ? 14.305 -4.922 -2.691 1 98.94 46 ALA B N 1
ATOM 1576 C CA . ALA B 1 46 ? 15.375 -3.959 -2.914 1 98.94 46 ALA B CA 1
ATOM 1577 C C . ALA B 1 46 ? 14.859 -2.709 -3.617 1 98.94 46 ALA B C 1
ATOM 1579 O O . ALA B 1 46 ? 15.227 -1.588 -3.258 1 98.94 46 ALA B O 1
ATOM 1580 N N . HIS B 1 47 ? 14.023 -2.9 -4.578 1 98.94 47 HIS B N 1
ATOM 1581 C CA . HIS B 1 47 ? 13.367 -1.794 -5.266 1 98.94 47 HIS B CA 1
ATOM 1582 C C . HIS B 1 47 ? 12.562 -0.937 -4.297 1 98.94 47 HIS B C 1
ATOM 1584 O O . HIS B 1 47 ? 12.648 0.293 -4.328 1 98.94 47 HIS B O 1
ATOM 1590 N N . ALA B 1 48 ? 11.773 -1.614 -3.492 1 98.94 48 ALA B N 1
ATOM 1591 C CA . ALA B 1 48 ? 10.938 -0.893 -2.531 1 98.94 48 ALA B CA 1
ATOM 1592 C C . ALA B 1 48 ? 11.789 -0.01 -1.623 1 98.94 48 ALA B C 1
ATOM 1594 O O . ALA B 1 48 ? 11.453 1.149 -1.377 1 98.94 48 ALA B O 1
ATOM 1595 N N . ILE B 1 49 ? 12.875 -0.516 -1.158 1 98.94 49 ILE B N 1
ATOM 1596 C CA . 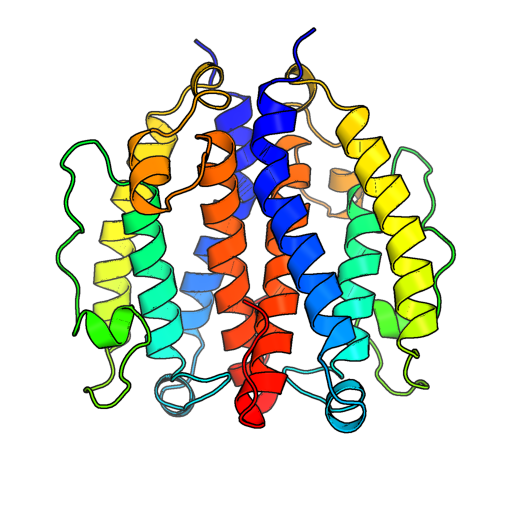ILE B 1 49 ? 13.758 0.201 -0.243 1 98.94 49 ILE B CA 1
ATOM 1597 C C . ILE B 1 49 ? 14.43 1.36 -0.976 1 98.94 49 ILE B C 1
ATOM 1599 O O . ILE B 1 49 ? 14.477 2.482 -0.466 1 98.94 49 ILE B O 1
ATOM 1603 N N . MET B 1 50 ? 14.922 1.124 -2.172 1 98.94 50 MET B N 1
ATOM 1604 C CA . MET B 1 50 ? 15.586 2.168 -2.943 1 98.94 50 MET B CA 1
ATOM 1605 C C . MET B 1 50 ? 14.633 3.32 -3.24 1 98.94 50 MET B C 1
ATOM 1607 O O . MET B 1 50 ? 15.023 4.488 -3.172 1 98.94 50 MET B O 1
ATOM 1611 N N . VAL B 1 51 ? 13.398 3.016 -3.537 1 98.88 51 VAL B N 1
ATOM 1612 C CA . VAL B 1 51 ? 12.414 4.043 -3.861 1 98.88 51 VAL B CA 1
ATOM 1613 C C . VAL B 1 51 ? 12.148 4.906 -2.633 1 98.88 51 VAL B C 1
ATOM 1615 O O . VAL B 1 51 ? 11.906 6.109 -2.754 1 98.88 51 VAL B O 1
ATOM 1618 N N . LEU B 1 52 ? 12.203 4.34 -1.417 1 98.94 52 LEU B N 1
ATOM 1619 C CA . LEU B 1 52 ? 12.062 5.156 -0.216 1 98.94 52 LEU B CA 1
ATOM 1620 C C . LEU B 1 52 ? 13.156 6.215 -0.147 1 98.94 52 LEU B C 1
ATOM 1622 O O . LEU B 1 52 ? 12.898 7.363 0.229 1 98.94 52 LEU B O 1
ATOM 1626 N N . ASP B 1 53 ? 14.383 5.836 -0.491 1 98.81 53 ASP B N 1
ATOM 1627 C CA . ASP B 1 53 ? 15.484 6.789 -0.574 1 98.81 53 ASP B CA 1
ATOM 1628 C C . ASP B 1 53 ? 15.195 7.875 -1.606 1 98.81 53 ASP B C 1
ATOM 1630 O O . ASP B 1 53 ? 15.391 9.062 -1.334 1 98.81 53 ASP B O 1
ATOM 1634 N N . PHE B 1 54 ? 14.688 7.484 -2.693 1 98.75 54 PHE B N 1
ATOM 1635 C CA . PHE B 1 54 ? 14.359 8.375 -3.801 1 98.75 54 PHE B CA 1
ATOM 1636 C C . PHE B 1 54 ? 13.289 9.375 -3.389 1 98.75 54 PHE B C 1
ATOM 1638 O O . PHE B 1 54 ? 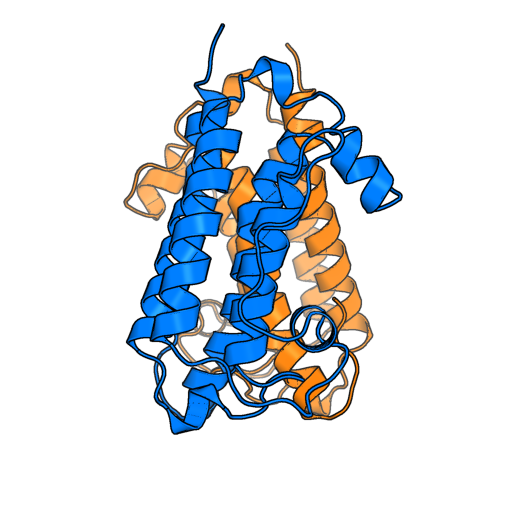13.383 10.562 -3.719 1 98.75 54 PHE B O 1
ATOM 1645 N N . LEU B 1 55 ? 12.281 8.977 -2.697 1 98.75 55 LEU B N 1
ATOM 1646 C CA . LEU B 1 55 ? 11.133 9.797 -2.342 1 98.75 55 LEU B CA 1
ATOM 1647 C C . LEU B 1 55 ? 11.547 10.953 -1.435 1 98.75 55 LEU B C 1
ATOM 1649 O O . LEU B 1 55 ? 10.891 11.992 -1.414 1 98.75 55 LEU B O 1
ATOM 1653 N N . VAL B 1 56 ? 12.672 10.812 -0.694 1 98.56 56 VAL B N 1
ATOM 1654 C CA . VAL B 1 56 ? 12.984 11.812 0.323 1 98.56 56 VAL B CA 1
ATOM 1655 C C . VAL B 1 56 ? 14.242 12.578 -0.072 1 98.56 56 VAL B C 1
ATOM 1657 O O . VAL B 1 56 ? 14.859 13.25 0.761 1 98.56 56 VAL B O 1
ATOM 1660 N N . LEU B 1 57 ? 14.602 12.477 -1.322 1 97.12 57 LEU B N 1
ATOM 1661 C CA . LEU B 1 57 ? 15.773 13.195 -1.81 1 97.12 57 LEU B CA 1
ATOM 1662 C C . LEU B 1 57 ? 15.547 14.695 -1.759 1 97.12 57 LEU B C 1
ATOM 1664 O O . LEU B 1 57 ? 14.461 15.18 -2.094 1 97.12 57 LEU B O 1
ATOM 1668 N N . GLY B 1 58 ? 16.594 15.484 -1.257 1 93.12 58 GLY B N 1
ATOM 1669 C CA . GLY B 1 58 ? 16.578 16.938 -1.31 1 93.12 58 GLY B CA 1
ATOM 1670 C C . GLY B 1 58 ? 17.047 17.5 -2.643 1 93.12 58 GLY B C 1
ATOM 1671 O O . GLY B 1 58 ? 17.344 16.734 -3.566 1 93.12 58 GLY B O 1
ATOM 1672 N N . GLU B 1 59 ? 17.172 18.828 -2.52 1 88.69 59 GLU B N 1
ATOM 1673 C CA . GLU B 1 59 ? 17.719 19.531 -3.689 1 88.69 59 GLU B CA 1
ATOM 1674 C C . GLU B 1 59 ? 19.156 19.109 -3.965 1 88.69 59 GLU B C 1
ATOM 1676 O O . GLU B 1 59 ? 19.984 19.109 -3.059 1 88.69 59 GLU B O 1
ATOM 1681 N N . ASN B 1 60 ? 19.516 18.531 -4.98 1 89.81 60 ASN B N 1
ATOM 1682 C CA . ASN B 1 60 ? 20.844 18.094 -5.41 1 89.81 60 ASN B CA 1
ATOM 1683 C C . ASN B 1 60 ? 21.266 16.812 -4.695 1 89.81 60 ASN B C 1
ATOM 1685 O O . ASN B 1 60 ? 22.469 16.5 -4.629 1 89.81 60 ASN 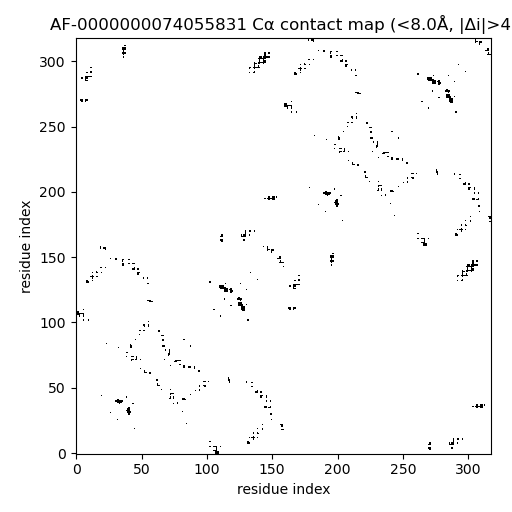B O 1
ATOM 1689 N N . GLY B 1 61 ? 20.281 16.375 -4.035 1 92.88 61 GLY B N 1
ATOM 1690 C CA . GLY B 1 61 ? 20.594 15.117 -3.381 1 92.88 61 GLY B CA 1
ATOM 1691 C C . GLY B 1 61 ? 20.844 13.984 -4.359 1 92.88 61 GLY B C 1
ATOM 1692 O O . GLY B 1 61 ? 20.344 14.016 -5.484 1 92.88 61 GLY B O 1
ATOM 1693 N N . GLN B 1 62 ? 21.688 13.078 -3.844 1 95.88 62 GLN B N 1
ATOM 1694 C CA . GLN B 1 62 ? 21.953 11.852 -4.594 1 95.88 62 GLN B CA 1
ATOM 1695 C C . GLN B 1 62 ? 21.469 10.625 -3.824 1 95.88 62 GLN B C 1
ATOM 1697 O O . GLN B 1 62 ? 21.422 10.641 -2.592 1 95.88 62 GLN B O 1
ATOM 1702 N N . LEU B 1 63 ? 21.141 9.641 -4.637 1 97.56 63 LEU B N 1
ATOM 1703 C CA . LEU B 1 63 ? 20.812 8.383 -3.975 1 97.56 63 LEU B CA 1
ATOM 1704 C C . LEU B 1 63 ? 22 7.883 -3.15 1 97.56 63 LEU B C 1
ATOM 1706 O O . LEU B 1 63 ? 23.156 8.086 -3.525 1 97.56 63 LEU B O 1
ATOM 1710 N N . LEU B 1 64 ? 21.656 7.211 -2.031 1 98.31 64 LEU B N 1
ATOM 1711 C CA . LEU B 1 64 ? 22.672 6.465 -1.291 1 98.31 64 LEU B CA 1
ATOM 1712 C C . LEU B 1 64 ? 23.312 5.395 -2.172 1 98.31 64 LEU B C 1
ATOM 1714 O O . LEU B 1 64 ? 22.703 4.949 -3.15 1 98.31 64 LEU B O 1
ATOM 1718 N N . PRO B 1 65 ? 24.609 5.066 -1.831 1 98.06 65 PRO B N 1
ATOM 1719 C CA . PRO B 1 65 ? 25.203 3.969 -2.59 1 98.06 65 PRO B CA 1
ATOM 1720 C C . PRO B 1 65 ? 24.344 2.709 -2.594 1 98.06 65 PRO B C 1
ATOM 1722 O O . PRO B 1 65 ? 23.953 2.221 -1.529 1 98.06 65 PRO B O 1
ATOM 1725 N N . VAL B 1 66 ? 24.062 2.178 -3.756 1 98.19 66 VAL B N 1
ATOM 1726 C CA . VAL B 1 66 ? 23.156 1.052 -3.896 1 98.19 66 VAL B CA 1
ATOM 1727 C C . VAL B 1 66 ? 23.938 -0.26 -3.832 1 98.19 66 VAL B C 1
ATOM 1729 O O . VAL B 1 66 ? 25.109 -0.307 -4.191 1 98.19 66 VAL B O 1
ATOM 1732 N N . PRO B 1 67 ? 23.234 -1.319 -3.398 1 97.88 67 PRO B N 1
ATOM 1733 C CA . PRO B 1 67 ? 23.938 -2.574 -3.115 1 97.88 67 PRO B CA 1
ATOM 1734 C C . PRO B 1 67 ? 24.031 -3.49 -4.336 1 97.88 67 PRO B C 1
ATOM 1736 O O . PRO B 1 67 ? 24.594 -4.582 -4.254 1 97.88 67 PRO B O 1
ATOM 1739 N N . CYS B 1 68 ? 23.359 -3.146 -5.445 1 97 68 CYS B N 1
ATOM 1740 C CA . CYS B 1 68 ? 23.391 -3.936 -6.672 1 97 68 CYS B CA 1
ATOM 1741 C C . CYS B 1 68 ? 23.141 -3.055 -7.895 1 97 68 CYS B C 1
ATOM 1743 O O . CYS B 1 68 ? 23.219 -1.829 -7.805 1 97 68 CYS B O 1
ATOM 1745 N N . ASP B 1 69 ? 22.984 -3.652 -9 1 97.19 69 ASP B N 1
ATOM 1746 C CA . ASP B 1 69 ? 22.828 -2.953 -10.273 1 97.19 69 ASP B CA 1
ATOM 1747 C C . ASP B 1 69 ? 21.562 -2.096 -10.273 1 97.19 69 ASP B C 1
ATOM 1749 O O . ASP B 1 69 ? 20.5 -2.555 -9.875 1 97.19 69 ASP B O 1
ATOM 1753 N N . MET B 1 70 ? 21.719 -0.851 -10.781 1 97.38 70 MET B N 1
ATOM 1754 C CA . MET B 1 70 ? 20.609 0.095 -10.766 1 97.38 70 MET B CA 1
ATOM 1755 C C . MET B 1 70 ? 19.484 -0.368 -11.688 1 97.38 70 MET B C 1
ATOM 1757 O O . MET B 1 70 ? 18.297 -0.171 -11.391 1 97.38 70 MET B O 1
ATOM 1761 N N . ASP B 1 71 ? 19.797 -0.925 -12.789 1 97.69 71 ASP B N 1
ATOM 1762 C CA . ASP B 1 71 ? 18.75 -1.43 -13.688 1 97.69 71 ASP B CA 1
ATOM 1763 C C . ASP B 1 71 ? 17.938 -2.539 -13.023 1 97.69 71 ASP B C 1
ATOM 1765 O O . ASP B 1 71 ? 16.75 -2.672 -13.273 1 97.69 71 ASP B O 1
ATOM 1769 N N . ALA B 1 72 ? 18.609 -3.377 -12.227 1 97.69 72 ALA B N 1
ATOM 1770 C CA . ALA B 1 72 ? 17.906 -4.395 -11.453 1 97.69 72 ALA B CA 1
ATOM 1771 C C . ALA B 1 72 ? 16.984 -3.754 -10.414 1 97.69 72 ALA B C 1
ATOM 1773 O O . ALA B 1 72 ? 15.82 -4.152 -10.281 1 97.69 72 ALA B O 1
ATOM 1774 N N . LEU B 1 73 ? 17.469 -2.713 -9.781 1 98.12 73 LEU B N 1
ATOM 1775 C CA . LEU B 1 73 ? 16.703 -2.029 -8.75 1 98.12 73 LEU B CA 1
ATOM 1776 C C . LEU B 1 73 ? 15.484 -1.335 -9.359 1 98.12 73 LEU B C 1
ATOM 1778 O O . LEU B 1 73 ? 14.445 -1.206 -8.703 1 98.12 73 LEU B O 1
ATOM 1782 N N . MET B 1 74 ? 15.602 -0.913 -10.594 1 97.81 74 MET B N 1
ATOM 1783 C CA . MET B 1 74 ? 14.516 -0.219 -11.281 1 97.81 74 MET B CA 1
ATOM 1784 C C . MET B 1 74 ? 13.609 -1.21 -12 1 97.81 74 MET B C 1
ATOM 1786 O O . MET B 1 74 ? 12.719 -0.81 -12.758 1 97.81 74 MET B O 1
ATOM 1790 N N . LEU B 1 75 ? 13.867 -2.475 -11.75 1 97.88 75 LEU B N 1
ATOM 1791 C CA . LEU B 1 75 ? 13.055 -3.574 -12.258 1 97.88 75 LEU B CA 1
ATOM 1792 C C . LEU B 1 75 ? 13.102 -3.631 -13.781 1 97.88 75 LEU B C 1
ATOM 1794 O O . LEU B 1 75 ? 12.125 -4.035 -14.422 1 97.88 75 LEU B O 1
ATOM 1798 N N . ARG B 1 76 ? 14.273 -3.262 -14.344 1 97.44 76 ARG B N 1
ATOM 1799 C CA . ARG B 1 76 ? 14.43 -3.213 -15.789 1 97.44 76 ARG B CA 1
ATOM 1800 C C . ARG B 1 76 ? 15.156 -4.449 -16.312 1 97.44 76 ARG B C 1
ATOM 1802 O O . ARG B 1 76 ? 15.109 -4.754 -17.5 1 97.44 76 ARG B O 1
ATOM 1809 N N . THR B 1 77 ? 15.875 -5.129 -15.414 1 97.31 77 THR B N 1
ATOM 1810 C CA . THR B 1 77 ? 16.578 -6.352 -15.773 1 97.31 77 THR B CA 1
ATOM 1811 C C . THR B 1 77 ? 16.594 -7.336 -14.602 1 97.31 77 THR B C 1
ATOM 1813 O O . THR B 1 77 ? 16.453 -6.934 -13.445 1 97.31 77 THR B O 1
ATOM 1816 N N . GLN B 1 78 ? 16.641 -8.586 -14.938 1 96.44 78 GLN B N 1
ATOM 1817 C CA . GLN B 1 78 ? 16.688 -9.641 -13.922 1 96.44 78 GLN B CA 1
ATOM 1818 C C . GLN B 1 78 ? 17.922 -10.531 -14.117 1 96.44 78 GLN B C 1
ATOM 1820 O O . GLN B 1 78 ? 18.078 -11.531 -13.414 1 96.44 78 GLN B O 1
ATOM 1825 N N . ASP B 1 79 ? 18.766 -10.188 -14.992 1 93.56 79 ASP B N 1
ATOM 1826 C CA . ASP B 1 79 ? 19.953 -10.969 -15.336 1 93.56 79 ASP B CA 1
ATOM 1827 C C . ASP B 1 79 ? 21.141 -10.555 -14.484 1 93.56 79 ASP B C 1
ATOM 1829 O O . ASP B 1 79 ? 22.188 -10.156 -15.016 1 93.56 79 ASP B O 1
ATOM 1833 N N . VAL B 1 80 ? 21.016 -10.531 -13.164 1 96.75 80 VAL B N 1
ATOM 1834 C CA . VAL B 1 80 ? 22.062 -10.156 -12.219 1 96.75 80 VAL B CA 1
ATOM 1835 C C . VAL B 1 80 ? 22.031 -11.086 -11.008 1 96.75 80 VAL B C 1
ATOM 1837 O O . VAL B 1 80 ? 21 -11.719 -10.734 1 96.75 80 VAL B O 1
ATOM 1840 N N . PRO B 1 81 ? 23.219 -11.203 -10.305 1 96.38 81 PRO B N 1
ATOM 1841 C CA . PRO B 1 81 ? 23.203 -12.008 -9.086 1 96.38 81 PRO B CA 1
ATOM 1842 C C . PRO B 1 81 ? 22.234 -11.469 -8.039 1 96.38 81 PRO B C 1
ATOM 1844 O O . PRO B 1 81 ? 22.125 -10.25 -7.867 1 96.38 81 PRO B O 1
ATOM 1847 N N . ALA B 1 82 ? 21.594 -12.43 -7.328 1 97.69 82 ALA B N 1
ATOM 1848 C CA . ALA B 1 82 ? 20.656 -12.039 -6.277 1 97.69 82 ALA B CA 1
ATOM 1849 C C . ALA B 1 82 ? 21.375 -11.32 -5.137 1 97.69 82 ALA B C 1
ATOM 1851 O O . ALA B 1 82 ? 22.469 -11.719 -4.742 1 97.69 82 ALA B O 1
ATOM 1852 N N . LEU B 1 83 ? 20.766 -10.25 -4.664 1 98.44 83 LEU B N 1
ATOM 1853 C CA . LEU B 1 83 ? 21.25 -9.578 -3.463 1 98.44 83 LEU B CA 1
ATOM 1854 C C . LEU B 1 83 ? 20.984 -10.422 -2.223 1 98.44 83 LEU B C 1
ATOM 1856 O O . LEU B 1 83 ? 19.875 -10.914 -2.029 1 98.44 83 LEU B O 1
ATOM 1860 N N . GLY B 1 84 ? 22.047 -10.672 -1.428 1 98.31 84 GLY B N 1
ATOM 1861 C CA . GLY B 1 84 ? 21.844 -11.398 -0.184 1 98.31 84 GLY B CA 1
ATOM 1862 C C . GLY B 1 84 ? 21.062 -10.617 0.853 1 98.31 84 GLY B C 1
ATOM 1863 O O . GLY B 1 84 ? 21.062 -9.383 0.829 1 98.31 84 GLY B O 1
ATOM 1864 N N . LYS B 1 85 ? 20.516 -11.359 1.796 1 98.69 85 LYS B N 1
ATOM 1865 C CA . LYS B 1 85 ? 19.672 -10.742 2.807 1 98.69 85 LYS B CA 1
ATOM 1866 C C . LYS B 1 85 ? 20.484 -9.82 3.715 1 98.69 85 LYS B C 1
ATOM 1868 O O . LYS B 1 85 ? 20 -8.766 4.129 1 98.69 85 LYS B O 1
ATOM 1873 N N . THR B 1 86 ? 21.656 -10.141 4.047 1 98.5 86 THR B N 1
ATOM 1874 C CA . THR B 1 86 ? 22.5 -9.305 4.887 1 98.5 86 THR B CA 1
ATOM 1875 C C . THR B 1 86 ? 22.797 -7.973 4.199 1 98.5 86 THR B C 1
ATOM 1877 O O . THR B 1 86 ? 22.672 -6.914 4.816 1 98.5 86 THR B O 1
ATOM 1880 N N . ALA B 1 87 ? 23.172 -8.047 2.947 1 98.5 87 ALA B N 1
ATOM 1881 C CA . ALA B 1 87 ? 23.438 -6.832 2.186 1 98.5 87 ALA B CA 1
ATOM 1882 C C . ALA B 1 87 ? 22.203 -5.953 2.096 1 98.5 87 ALA B C 1
ATOM 1884 O O . ALA B 1 87 ? 22.297 -4.727 2.193 1 98.5 87 ALA B O 1
ATOM 1885 N N . LEU B 1 88 ? 21.078 -6.598 1.891 1 98.81 88 LEU B N 1
ATOM 1886 C CA . LEU B 1 88 ? 19.828 -5.836 1.838 1 98.81 88 LEU B CA 1
ATOM 1887 C C . LEU B 1 88 ? 19.547 -5.156 3.174 1 98.81 88 LEU B C 1
ATOM 1889 O O . LEU B 1 88 ? 19.141 -3.992 3.209 1 98.81 88 LEU B O 1
ATOM 1893 N N . ARG B 1 89 ? 19.75 -5.848 4.27 1 98.69 89 ARG B N 1
ATOM 1894 C CA . ARG B 1 89 ? 19.5 -5.281 5.594 1 98.69 89 ARG B CA 1
ATOM 1895 C C . ARG B 1 89 ? 20.406 -4.078 5.852 1 98.69 89 ARG B C 1
ATOM 1897 O O . ARG B 1 89 ? 19.969 -3.074 6.414 1 98.69 89 ARG B O 1
ATOM 1904 N N . ASP B 1 90 ? 21.641 -4.184 5.473 1 98.75 90 ASP B N 1
ATOM 1905 C CA . ASP B 1 90 ? 22.578 -3.08 5.645 1 98.75 90 ASP B CA 1
ATOM 1906 C C . ASP B 1 90 ? 22.141 -1.854 4.848 1 98.75 90 ASP B C 1
ATOM 1908 O O . ASP B 1 90 ? 22.141 -0.736 5.367 1 98.75 90 ASP B O 1
ATOM 1912 N N . TYR B 1 91 ? 21.812 -2.072 3.629 1 98.81 91 TYR B N 1
ATOM 1913 C CA . TYR B 1 91 ? 21.328 -0.995 2.777 1 98.81 91 TYR B CA 1
ATOM 1914 C C . TYR B 1 91 ? 20.047 -0.391 3.348 1 98.81 91 TYR B C 1
ATOM 1916 O O . TYR B 1 91 ? 19.906 0.833 3.416 1 98.81 91 TYR B O 1
ATOM 1924 N N . ALA B 1 92 ? 19.125 -1.29 3.764 1 98.94 92 ALA B N 1
ATOM 1925 C CA . ALA B 1 92 ? 17.844 -0.861 4.332 1 98.94 92 ALA B CA 1
ATOM 1926 C C . ALA B 1 92 ? 18.062 0.017 5.562 1 98.94 92 ALA B C 1
ATOM 1928 O O . ALA B 1 92 ? 17.359 1.011 5.754 1 98.94 92 ALA B O 1
ATOM 1929 N N . ALA B 1 93 ? 18.984 -0.335 6.406 1 98.81 93 ALA B N 1
ATOM 1930 C CA . ALA B 1 93 ? 19.266 0.438 7.613 1 98.81 93 ALA B CA 1
ATOM 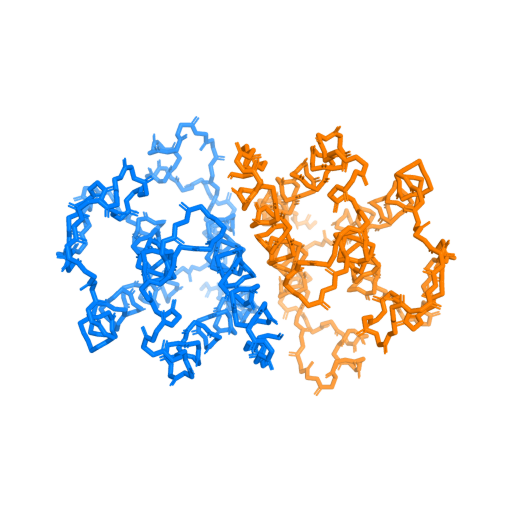1931 C C . ALA B 1 93 ? 19.703 1.856 7.266 1 98.81 93 ALA B C 1
ATOM 1933 O O . ALA B 1 93 ? 19.312 2.818 7.926 1 98.81 93 ALA B O 1
ATOM 1934 N N . THR B 1 94 ? 20.516 1.989 6.242 1 98.81 94 THR B N 1
ATOM 1935 C CA . THR B 1 94 ? 20.984 3.301 5.812 1 98.81 94 THR B CA 1
ATOM 1936 C C . THR B 1 94 ? 19.844 4.129 5.242 1 98.81 94 THR B C 1
ATOM 1938 O O . THR B 1 94 ? 19.719 5.32 5.539 1 98.81 94 THR B O 1
ATOM 1941 N N . VAL B 1 95 ? 19.016 3.484 4.438 1 98.88 95 VAL B N 1
ATOM 1942 C CA . VAL B 1 95 ? 17.875 4.164 3.85 1 98.88 95 VAL B CA 1
ATOM 1943 C C . VAL B 1 95 ? 16.906 4.582 4.949 1 98.88 95 VAL B C 1
ATOM 1945 O O . VAL B 1 95 ? 16.391 5.707 4.949 1 98.88 95 VAL B O 1
ATOM 1948 N N . LYS B 1 96 ? 16.688 3.688 5.898 1 98.94 96 LYS B N 1
ATOM 1949 C CA . LYS B 1 96 ? 15.773 3.971 7 1 98.94 96 LYS B CA 1
ATOM 1950 C C . LYS B 1 96 ? 16.234 5.195 7.793 1 98.94 96 LYS B C 1
ATOM 1952 O O . LYS B 1 96 ? 15.406 6.031 8.18 1 98.94 96 LYS B O 1
ATOM 1957 N N . ALA B 1 97 ? 17.469 5.273 8.078 1 98.81 97 ALA B N 1
ATOM 1958 C CA . ALA B 1 97 ? 18 6.418 8.812 1 98.81 97 ALA B CA 1
ATOM 1959 C C . ALA B 1 97 ? 17.734 7.723 8.07 1 98.81 97 ALA B C 1
ATOM 1961 O O . ALA B 1 97 ? 17.344 8.719 8.672 1 98.81 97 ALA B O 1
ATOM 1962 N N . ARG B 1 98 ? 17.906 7.746 6.773 1 98.69 98 ARG B N 1
ATOM 1963 C CA . ARG B 1 98 ? 17.672 8.945 5.98 1 98.69 98 ARG B CA 1
ATOM 1964 C C . ARG B 1 98 ? 16.188 9.297 5.957 1 98.69 98 ARG B C 1
ATOM 1966 O O . ARG B 1 98 ? 15.82 10.469 6.086 1 98.69 98 ARG B O 1
ATOM 1973 N N . VAL B 1 99 ? 15.312 8.289 5.789 1 98.88 99 VAL B N 1
ATOM 1974 C CA . VAL B 1 99 ? 13.867 8.508 5.77 1 98.88 99 VAL B CA 1
ATOM 1975 C C . VAL B 1 99 ? 13.414 9.047 7.125 1 98.88 99 VAL B C 1
ATOM 1977 O O . VAL B 1 99 ? 12.633 10 7.188 1 98.88 99 VAL B O 1
ATOM 1980 N N . ASP B 1 100 ? 13.945 8.461 8.188 1 98.81 100 ASP B N 1
ATOM 1981 C CA . ASP B 1 100 ? 13.602 8.93 9.531 1 98.81 100 ASP B CA 1
ATOM 1982 C C . ASP B 1 100 ? 14.039 10.375 9.734 1 98.81 100 ASP B C 1
ATOM 1984 O O . ASP B 1 100 ? 13.305 11.172 10.328 1 98.81 100 ASP B O 1
ATOM 1988 N N . ASN B 1 101 ? 15.195 10.688 9.297 1 98.56 101 ASN B N 1
ATOM 1989 C CA . ASN B 1 101 ? 15.688 12.062 9.398 1 98.56 101 ASN B CA 1
ATOM 1990 C C . ASN B 1 101 ? 14.82 13.023 8.602 1 98.56 101 ASN B C 1
ATOM 1992 O O . ASN B 1 101 ? 14.562 14.148 9.039 1 98.56 101 ASN B O 1
ATOM 1996 N N . TRP B 1 102 ? 14.453 12.625 7.398 1 98.62 102 TRP B N 1
ATOM 1997 C CA . TRP B 1 102 ? 13.57 13.43 6.566 1 98.62 102 TRP B CA 1
ATOM 1998 C C . TRP B 1 102 ? 12.25 13.703 7.281 1 98.62 102 TRP B C 1
ATOM 2000 O O . TRP B 1 102 ? 11.789 14.844 7.34 1 98.62 102 TRP B O 1
ATOM 2010 N N . ILE B 1 103 ? 11.625 12.664 7.898 1 98.81 103 ILE B N 1
ATOM 2011 C CA . ILE B 1 103 ? 10.367 12.812 8.617 1 98.81 103 ILE B CA 1
ATOM 2012 C C . ILE B 1 103 ? 10.562 13.711 9.828 1 98.81 103 ILE B C 1
ATOM 2014 O O . ILE B 1 103 ? 9.734 14.578 10.109 1 98.81 103 ILE B O 1
ATOM 2018 N N . ALA B 1 104 ? 11.656 13.516 10.531 1 98.44 104 ALA B N 1
ATOM 2019 C CA . ALA B 1 104 ? 11.953 14.281 11.742 1 98.44 104 ALA B CA 1
ATOM 2020 C C . ALA B 1 104 ? 12.125 15.766 11.422 1 98.44 104 ALA B C 1
ATOM 2022 O O . ALA B 1 104 ? 11.953 16.625 12.297 1 98.44 104 ALA B O 1
ATOM 2023 N N . GLY B 1 105 ? 12.445 16.047 10.188 1 98.12 105 GLY B N 1
ATOM 2024 C CA . GLY B 1 105 ? 12.688 17.422 9.781 1 98.12 105 GLY B CA 1
ATOM 2025 C C . GLY B 1 105 ? 11.43 18.141 9.312 1 98.12 105 GLY B C 1
ATOM 2026 O O . GLY B 1 105 ? 11.453 19.344 9.07 1 98.12 105 GLY B O 1
ATOM 2027 N N . LEU B 1 106 ? 10.328 17.453 9.258 1 98.44 106 LEU B N 1
ATOM 2028 C CA . LEU B 1 106 ? 9.078 18.031 8.781 1 98.44 106 LEU B CA 1
ATOM 2029 C C . LEU B 1 106 ? 8.289 18.641 9.93 1 98.44 106 LEU B C 1
ATOM 2031 O O . LEU B 1 106 ? 8.258 18.094 11.031 1 98.44 106 LEU B O 1
ATOM 2035 N N . GLU B 1 107 ? 7.684 19.766 9.656 1 98.62 107 GLU B N 1
ATOM 2036 C CA . GLU B 1 107 ? 6.633 20.359 10.492 1 98.62 107 GLU B CA 1
ATOM 2037 C C . GLU B 1 107 ? 5.273 20.266 9.805 1 98.62 107 GLU B C 1
ATOM 2039 O O . GLU B 1 107 ? 5.199 20.125 8.578 1 98.62 107 GLU B O 1
ATOM 2044 N N . ASP B 1 108 ? 4.23 20.391 10.625 1 98.5 108 ASP B N 1
ATOM 2045 C CA . ASP B 1 108 ? 2.887 20.281 10.062 1 98.5 108 ASP B CA 1
ATOM 2046 C C . ASP B 1 108 ? 2.691 21.281 8.922 1 98.5 108 ASP B C 1
ATOM 2048 O O . ASP B 1 108 ? 2.068 20.953 7.906 1 98.5 108 ASP B O 1
ATOM 2052 N N . ALA B 1 109 ? 3.234 22.453 9.094 1 97.62 109 ALA B N 1
ATOM 2053 C CA . ALA B 1 109 ? 3.08 23.516 8.102 1 97.62 109 ALA B CA 1
ATOM 2054 C C . ALA B 1 109 ? 3.711 23.125 6.773 1 97.62 109 ALA B C 1
ATOM 2056 O O . ALA B 1 109 ? 3.363 23.672 5.727 1 97.62 109 ALA B O 1
ATOM 2057 N N . ASP B 1 110 ? 4.605 22.156 6.75 1 98.31 110 ASP B N 1
ATOM 2058 C CA . ASP B 1 110 ? 5.281 21.703 5.539 1 98.31 110 ASP B CA 1
ATOM 2059 C C . ASP B 1 110 ? 4.375 20.812 4.699 1 98.31 110 ASP B C 1
ATOM 2061 O O . ASP B 1 110 ? 4.559 20.688 3.486 1 98.31 110 ASP B O 1
ATOM 2065 N N . LEU B 1 111 ? 3.439 20.219 5.273 1 98.75 111 LEU B N 1
ATOM 2066 C CA . LEU B 1 111 ? 2.736 19.078 4.68 1 98.75 111 LEU B CA 1
ATOM 2067 C C . LEU B 1 111 ? 1.919 19.531 3.471 1 98.75 111 LEU B C 1
ATOM 2069 O O . LEU B 1 111 ? 1.809 18.797 2.488 1 98.75 111 LEU B O 1
ATOM 2073 N N . ALA B 1 112 ? 1.441 20.719 3.482 1 98.44 112 ALA B N 1
ATOM 2074 C CA . ALA B 1 112 ? 0.604 21.172 2.375 1 98.44 112 ALA B CA 1
ATOM 2075 C C . ALA B 1 112 ? 1.452 21.75 1.25 1 98.44 112 ALA B C 1
ATOM 2077 O O . ALA B 1 112 ? 0.953 21.984 0.148 1 98.44 112 ALA B O 1
ATOM 2078 N N . ARG B 1 113 ? 2.703 21.953 1.52 1 98.5 113 ARG B N 1
ATOM 2079 C CA . ARG B 1 113 ? 3.58 22.531 0.506 1 98.5 113 ARG B CA 1
ATOM 2080 C C . ARG B 1 113 ? 3.938 21.5 -0.56 1 98.5 113 ARG B C 1
ATOM 2082 O O . ARG B 1 113 ? 3.932 20.297 -0.294 1 98.5 113 ARG B O 1
ATOM 2089 N N . THR B 1 114 ? 4.254 22.078 -1.753 1 98.44 114 THR B N 1
ATOM 2090 C CA . THR B 1 114 ? 4.742 21.234 -2.838 1 98.44 114 THR B CA 1
ATOM 2091 C C . THR B 1 114 ? 6.148 20.719 -2.531 1 98.44 114 THR B C 1
ATOM 2093 O O . THR B 1 114 ? 7.023 21.484 -2.135 1 98.44 114 THR B O 1
ATOM 2096 N N . ASN B 1 115 ? 6.32 19.453 -2.568 1 98.44 115 ASN B N 1
ATOM 2097 C CA . ASN B 1 115 ? 7.656 18.875 -2.641 1 98.44 115 ASN B CA 1
ATOM 2098 C C . ASN B 1 115 ? 8.289 19.094 -4.008 1 98.44 115 ASN B C 1
ATOM 2100 O O . ASN B 1 115 ? 8.156 18.266 -4.906 1 98.44 115 ASN B O 1
ATOM 2104 N N . VAL B 1 116 ? 8.977 20.156 -4.215 1 97.56 116 VAL B N 1
ATOM 2105 C CA . VAL B 1 116 ? 9.453 20.641 -5.508 1 97.56 116 VAL B CA 1
ATOM 2106 C C . VAL B 1 116 ? 10.414 19.609 -6.117 1 97.56 116 VAL B C 1
ATOM 2108 O O . VAL B 1 116 ? 10.359 19.344 -7.316 1 97.56 116 VAL B O 1
ATOM 2111 N N . VAL B 1 117 ? 11.258 19.109 -5.316 1 97.31 117 VAL B N 1
ATOM 2112 C CA . VAL B 1 117 ? 12.266 18.172 -5.797 1 97.31 117 VAL B CA 1
ATOM 2113 C C . VAL B 1 117 ? 11.594 16.906 -6.344 1 97.31 117 VAL B C 1
ATOM 2115 O O . VAL B 1 117 ? 11.82 16.531 -7.492 1 97.31 117 VAL B O 1
ATOM 2118 N N . LEU B 1 118 ? 10.75 16.312 -5.531 1 98 118 LEU B N 1
ATOM 2119 C CA . LEU B 1 118 ? 10.086 15.086 -5.957 1 98 118 LEU B CA 1
ATOM 2120 C C . LEU B 1 118 ? 9.156 15.352 -7.141 1 98 118 LEU B C 1
ATOM 2122 O O . LEU B 1 118 ? 9.055 14.531 -8.055 1 98 118 LEU B O 1
ATOM 2126 N N . SER B 1 119 ? 8.469 16.484 -7.156 1 98.12 119 SER B N 1
ATOM 2127 C CA . SER B 1 119 ? 7.578 16.844 -8.258 1 98.12 119 SER B CA 1
ATOM 2128 C C . SER B 1 119 ? 8.328 16.906 -9.586 1 98.12 119 SER B C 1
ATOM 2130 O O . SER B 1 119 ? 7.84 16.406 -10.602 1 98.12 119 SER B O 1
ATOM 2132 N N . ALA B 1 120 ? 9.453 17.469 -9.508 1 97.06 120 ALA B N 1
ATOM 2133 C CA . ALA B 1 120 ? 10.273 17.578 -10.711 1 97.06 120 ALA B CA 1
ATOM 2134 C C . ALA B 1 120 ? 10.703 16.188 -11.195 1 97.06 120 ALA B C 1
ATOM 2136 O O . ALA B 1 120 ? 10.648 15.906 -12.398 1 97.06 120 ALA B O 1
ATOM 2137 N N . LYS B 1 121 ? 11.086 15.359 -10.312 1 95.12 121 LYS B N 1
ATOM 2138 C CA . LYS B 1 121 ? 11.57 14.023 -10.648 1 95.12 121 LYS B CA 1
ATOM 2139 C C . LYS B 1 121 ? 10.445 13.156 -11.203 1 95.12 121 LYS B C 1
ATOM 2141 O O . LYS B 1 121 ? 10.672 12.32 -12.078 1 95.12 121 LYS B O 1
ATOM 2146 N N . LEU B 1 122 ? 9.219 13.367 -10.672 1 96.56 122 LEU B N 1
ATOM 2147 C CA . LEU B 1 122 ? 8.078 12.547 -11.07 1 96.56 122 LEU B CA 1
ATOM 2148 C C . LEU B 1 122 ? 7.348 13.172 -12.25 1 96.56 122 LEU B C 1
ATOM 2150 O O . LEU B 1 122 ? 6.523 12.516 -12.898 1 96.56 122 LEU B O 1
ATOM 2154 N N . GLY B 1 123 ? 7.594 14.406 -12.492 1 96.75 123 GLY B N 1
ATOM 2155 C CA . GLY B 1 123 ? 6.898 15.109 -13.555 1 96.75 123 GLY B CA 1
ATOM 2156 C C . GLY B 1 123 ? 5.453 15.43 -13.219 1 96.75 123 GLY B C 1
ATOM 2157 O O . GLY B 1 123 ? 4.609 15.531 -14.109 1 96.75 123 GLY B O 1
ATOM 2158 N N . ARG B 1 124 ? 5.062 15.422 -11.984 1 97.06 124 ARG B N 1
ATOM 2159 C CA . ARG B 1 124 ? 3.729 15.773 -11.5 1 97.06 124 ARG B CA 1
ATOM 2160 C C . ARG B 1 124 ? 3.797 16.406 -10.109 1 97.06 124 ARG B C 1
ATOM 2162 O O . ARG B 1 124 ? 4.656 16.047 -9.305 1 97.06 124 ARG B O 1
ATOM 2169 N N . GLU B 1 125 ? 2.889 17.297 -9.953 1 97.88 125 GLU B N 1
ATOM 2170 C CA . GLU B 1 125 ? 2.855 17.953 -8.648 1 97.88 125 GLU B CA 1
ATOM 2171 C C . GLU B 1 125 ? 2.633 16.938 -7.523 1 97.88 125 GLU B C 1
ATOM 2173 O O . GLU B 1 125 ? 1.665 16.188 -7.547 1 97.88 125 GLU B O 1
ATOM 2178 N N . THR B 1 126 ? 3.539 16.938 -6.496 1 98.5 126 THR B N 1
ATOM 2179 C CA . THR B 1 126 ? 3.5 16.062 -5.328 1 98.5 126 THR B CA 1
ATOM 2180 C C . THR B 1 126 ? 3.809 16.844 -4.059 1 98.5 126 THR B C 1
ATOM 2182 O O . THR B 1 126 ? 4.812 17.562 -3.99 1 98.5 126 THR B O 1
ATOM 2185 N N . SER B 1 127 ? 2.947 16.766 -3.07 1 98.88 127 SER B N 1
ATOM 2186 C CA . SER B 1 127 ? 3.139 17.484 -1.813 1 98.88 127 SER B CA 1
ATOM 2187 C C . SER B 1 127 ? 3.984 16.672 -0.837 1 98.88 127 SER B C 1
ATOM 2189 O O . SER B 1 127 ? 4.207 15.484 -1.043 1 98.88 127 SER B O 1
ATOM 2191 N N . TYR B 1 128 ? 4.418 17.375 0.209 1 98.88 128 TYR B N 1
ATOM 2192 C CA . TYR B 1 128 ? 5.109 16.672 1.282 1 98.88 128 TYR B CA 1
ATOM 2193 C C . TYR B 1 128 ? 4.176 15.688 1.979 1 98.88 128 TYR B C 1
ATOM 2195 O O . TYR B 1 128 ? 4.598 14.602 2.389 1 98.88 128 TYR B O 1
ATOM 2203 N N . ALA B 1 129 ? 2.891 16.031 2.102 1 98.94 129 ALA B N 1
ATOM 2204 C CA . ALA B 1 129 ? 1.917 15.102 2.676 1 98.94 129 ALA B CA 1
ATOM 2205 C C . ALA B 1 129 ? 1.761 13.859 1.805 1 98.94 129 ALA B C 1
ATOM 2207 O O . ALA B 1 129 ? 1.764 12.734 2.311 1 98.94 129 ALA B O 1
ATOM 2208 N N . ALA B 1 130 ? 1.643 14.086 0.551 1 98.88 130 ALA B N 1
ATOM 2209 C CA . ALA B 1 130 ? 1.536 12.961 -0.369 1 98.88 130 ALA B CA 1
ATOM 2210 C C . ALA B 1 130 ? 2.779 12.078 -0.299 1 98.88 130 ALA B C 1
ATOM 2212 O O . ALA B 1 130 ? 2.678 10.844 -0.333 1 98.88 130 ALA B O 1
ATOM 2213 N N . THR B 1 131 ? 3.949 12.703 -0.241 1 98.94 131 THR B N 1
ATOM 2214 C CA . THR B 1 131 ? 5.195 11.961 -0.128 1 98.94 131 THR B CA 1
ATOM 2215 C C . THR B 1 131 ? 5.184 11.062 1.108 1 98.94 131 THR B C 1
ATOM 2217 O O . THR B 1 131 ? 5.559 9.891 1.038 1 98.94 131 THR B O 1
ATOM 2220 N N . LEU B 1 132 ? 4.73 11.648 2.219 1 98.88 132 LEU B N 1
ATOM 2221 C CA . LEU B 1 132 ? 4.641 10.891 3.463 1 98.88 132 LEU B CA 1
ATOM 2222 C C . LEU B 1 132 ? 3.707 9.695 3.307 1 98.88 132 LEU B C 1
ATOM 2224 O O . LEU B 1 132 ? 4.023 8.594 3.756 1 98.88 132 LEU B O 1
ATOM 2228 N N . VAL B 1 133 ? 2.58 9.82 2.611 1 98.94 133 VAL B N 1
ATOM 2229 C CA . VAL B 1 133 ? 1.632 8.742 2.367 1 98.94 133 VAL B CA 1
ATOM 2230 C C . VAL B 1 133 ? 2.266 7.691 1.455 1 98.94 133 VAL B C 1
ATOM 2232 O O . VAL B 1 133 ? 2.094 6.488 1.667 1 98.94 133 VAL B O 1
ATOM 2235 N N . MET B 1 134 ? 3.055 8.078 0.496 1 98.94 134 MET B N 1
ATOM 2236 C CA . MET B 1 134 ? 3.666 7.184 -0.48 1 98.94 134 MET B CA 1
ATOM 2237 C C . MET B 1 134 ? 4.703 6.285 0.183 1 98.94 134 MET B C 1
ATOM 2239 O O . MET B 1 134 ? 4.938 5.16 -0.266 1 98.94 134 MET B O 1
ATOM 2243 N N . LEU B 1 135 ? 5.32 6.797 1.289 1 98.94 135 LEU B N 1
ATOM 2244 C CA . LEU B 1 135 ? 6.25 5.938 2.016 1 98.94 135 LEU B CA 1
ATOM 2245 C C . LEU B 1 135 ? 5.57 4.645 2.449 1 98.94 135 LEU B C 1
ATOM 2247 O O . LEU B 1 135 ? 6.141 3.561 2.301 1 98.94 135 LEU B O 1
ATOM 2251 N N . ALA B 1 136 ? 4.359 4.73 2.873 1 98.94 136 ALA B N 1
ATOM 2252 C CA . ALA B 1 136 ? 3.611 3.561 3.326 1 98.94 136 ALA B CA 1
ATOM 2253 C C . ALA B 1 136 ? 3.012 2.803 2.146 1 98.94 136 ALA B C 1
ATOM 2255 O O . ALA B 1 136 ? 3.166 1.583 2.041 1 98.94 136 ALA B O 1
ATOM 2256 N N . SER B 1 137 ? 2.346 3.496 1.225 1 98.94 137 SER B N 1
ATOM 2257 C CA . SER B 1 137 ? 1.568 2.852 0.171 1 98.94 137 SER B CA 1
ATOM 2258 C C . SER B 1 137 ? 2.471 2.113 -0.811 1 98.94 137 SER B C 1
ATOM 2260 O O . SER B 1 137 ? 2.18 0.979 -1.199 1 98.94 137 SER B O 1
ATOM 2262 N N . HIS B 1 138 ? 3.576 2.721 -1.219 1 98.94 138 HIS B N 1
ATOM 2263 C CA . HIS B 1 138 ? 4.547 2.062 -2.086 1 98.94 138 HIS B CA 1
ATOM 2264 C C . HIS B 1 138 ? 5.105 0.803 -1.434 1 98.94 138 HIS B C 1
ATOM 2266 O O . HIS B 1 138 ? 5.207 -0.243 -2.078 1 98.94 138 HIS B O 1
ATOM 2272 N N . THR B 1 139 ? 5.48 0.945 -0.18 1 98.94 139 THR B N 1
ATOM 2273 C CA . THR B 1 139 ? 6.047 -0.184 0.55 1 98.94 139 THR B CA 1
ATOM 2274 C C . THR B 1 139 ? 5.039 -1.323 0.653 1 98.94 139 THR B C 1
ATOM 2276 O O . THR B 1 139 ? 5.359 -2.475 0.359 1 98.94 139 THR B O 1
ATOM 2279 N N . ASP B 1 140 ? 3.824 -0.973 0.981 1 98.94 140 ASP B N 1
ATOM 2280 C CA . ASP B 1 140 ? 2.793 -1.991 1.153 1 98.94 140 ASP B CA 1
ATOM 2281 C C . ASP B 1 140 ? 2.438 -2.643 -0.181 1 98.94 140 ASP B C 1
ATOM 2283 O O . ASP B 1 140 ? 2.117 -3.832 -0.231 1 98.94 140 ASP B O 1
ATOM 2287 N N . TYR B 1 141 ? 2.518 -1.932 -1.279 1 98.94 141 TYR B N 1
ATOM 2288 C CA . TYR B 1 141 ? 2.33 -2.525 -2.598 1 98.94 141 TYR B CA 1
ATOM 2289 C C . TYR B 1 141 ? 3.295 -3.684 -2.816 1 98.94 141 TYR B C 1
ATOM 2291 O O . TYR B 1 141 ? 2.883 -4.781 -3.201 1 98.94 141 TYR B O 1
ATOM 2299 N N . HIS B 1 142 ? 4.512 -3.461 -2.557 1 98.94 142 HIS B N 1
ATOM 2300 C CA . HIS B 1 142 ? 5.516 -4.488 -2.811 1 98.94 142 HIS B CA 1
ATOM 2301 C C . HIS B 1 142 ? 5.441 -5.602 -1.77 1 98.94 142 HIS B C 1
ATOM 2303 O O . HIS B 1 142 ? 5.695 -6.766 -2.08 1 98.94 142 HIS B O 1
ATOM 2309 N N . ILE B 1 143 ? 5.09 -5.246 -0.521 1 98.88 143 ILE B N 1
ATOM 2310 C CA . ILE B 1 143 ? 4.875 -6.289 0.477 1 98.88 143 ILE B CA 1
ATOM 2311 C C . ILE B 1 143 ? 3.73 -7.195 0.037 1 98.88 143 ILE B C 1
ATOM 2313 O O . ILE B 1 143 ? 3.811 -8.422 0.172 1 98.88 143 ILE B O 1
ATOM 2317 N N . GLY B 1 144 ? 2.654 -6.59 -0.484 1 98.81 144 GLY B N 1
ATOM 2318 C CA . GLY B 1 144 ? 1.548 -7.387 -0.994 1 98.81 144 GLY B CA 1
ATOM 2319 C C . GLY B 1 144 ? 1.965 -8.375 -2.064 1 98.81 144 GLY B C 1
ATOM 2320 O O . GLY B 1 144 ? 1.596 -9.547 -2.01 1 98.81 144 GLY B O 1
ATOM 2321 N N . SER B 1 145 ? 2.721 -7.918 -3.025 1 98.69 145 SER B N 1
ATOM 2322 C CA . SER B 1 145 ? 3.236 -8.773 -4.086 1 98.69 145 SER B CA 1
ATOM 2323 C C . SER B 1 145 ? 4.125 -9.883 -3.523 1 98.69 145 SER B C 1
ATOM 2325 O O . SER B 1 145 ? 3.996 -11.047 -3.906 1 98.69 145 SER B O 1
ATOM 2327 N N . CYS B 1 146 ? 4.965 -9.531 -2.586 1 98.81 146 CYS B N 1
ATOM 2328 C CA . CYS B 1 146 ? 5.895 -10.5 -2.01 1 98.81 146 CYS B CA 1
ATOM 2329 C C . CYS B 1 146 ? 5.168 -11.484 -1.107 1 98.81 146 CYS B C 1
ATOM 2331 O O . CYS B 1 146 ? 5.523 -12.664 -1.056 1 98.81 146 CYS B O 1
ATOM 2333 N N . ASP B 1 147 ? 4.164 -11.016 -0.361 1 98.81 147 ASP B N 1
ATOM 2334 C CA . ASP B 1 147 ? 3.342 -11.93 0.43 1 98.81 147 ASP B CA 1
ATOM 2335 C C . ASP B 1 147 ? 2.686 -12.984 -0.454 1 98.81 147 ASP B C 1
ATOM 2337 O O . ASP B 1 147 ? 2.5 -14.125 -0.032 1 98.81 147 ASP B O 1
ATOM 2341 N N . ALA B 1 148 ? 2.316 -12.555 -1.635 1 98.56 148 ALA B N 1
ATOM 2342 C CA . ALA B 1 148 ? 1.746 -13.523 -2.566 1 98.56 148 ALA B CA 1
ATOM 2343 C C . ALA B 1 148 ? 2.721 -14.672 -2.832 1 98.56 148 ALA B C 1
ATOM 2345 O O . ALA B 1 148 ? 2.316 -15.828 -2.922 1 98.56 148 ALA B O 1
ATOM 2346 N N . ALA B 1 149 ? 3.994 -14.367 -2.955 1 98.62 149 ALA B N 1
ATOM 2347 C CA . ALA B 1 149 ? 5.008 -15.398 -3.182 1 98.62 149 ALA B CA 1
ATOM 2348 C C . ALA B 1 149 ? 5.039 -16.406 -2.033 1 98.62 149 ALA B C 1
ATOM 2350 O O . ALA B 1 149 ? 5.07 -17.609 -2.26 1 98.62 149 ALA B O 1
ATOM 2351 N N . LEU B 1 150 ? 5.004 -15.859 -0.807 1 98.75 150 LEU B N 1
ATOM 2352 C CA . LEU B 1 150 ? 4.984 -16.75 0.356 1 98.75 150 LEU B CA 1
ATOM 2353 C C . LEU B 1 150 ? 3.729 -17.609 0.358 1 98.75 150 LEU B C 1
ATOM 2355 O O . LEU B 1 150 ? 3.816 -18.828 0.491 1 98.75 150 LEU B O 1
ATOM 2359 N N . ARG B 1 151 ? 2.619 -17.031 0.118 1 98.25 151 ARG B N 1
ATOM 2360 C CA . ARG B 1 151 ? 1.344 -17.734 0.225 1 98.25 151 ARG B CA 1
ATOM 2361 C C . ARG B 1 151 ? 1.18 -18.75 -0.901 1 98.25 151 ARG B C 1
ATOM 2363 O O . ARG B 1 151 ? 0.586 -19.812 -0.704 1 98.25 151 ARG B O 1
ATOM 2370 N N . ASN B 1 152 ? 1.72 -18.406 -2.035 1 97.56 152 ASN B N 1
ATOM 2371 C CA . ASN B 1 152 ? 1.69 -19.359 -3.141 1 97.56 152 ASN B CA 1
ATOM 2372 C C . ASN B 1 152 ? 2.48 -20.625 -2.812 1 97.56 152 ASN B C 1
ATOM 2374 O O . ASN B 1 152 ? 2.283 -21.656 -3.441 1 97.56 152 ASN B O 1
ATOM 2378 N N . HIS B 1 153 ? 3.33 -20.562 -1.852 1 97.81 153 HIS B N 1
ATOM 2379 C CA . HIS B 1 153 ? 4.098 -21.719 -1.404 1 97.81 153 HIS B CA 1
ATOM 2380 C C . HIS B 1 153 ? 3.512 -22.312 -0.124 1 97.81 153 HIS B C 1
ATOM 2382 O O . HIS B 1 153 ? 4.156 -23.125 0.542 1 97.81 153 HIS B O 1
ATOM 2388 N N . GLY B 1 154 ? 2.395 -21.844 0.275 1 97.5 154 GLY B N 1
ATOM 2389 C CA . GLY B 1 154 ? 1.713 -22.391 1.437 1 97.5 154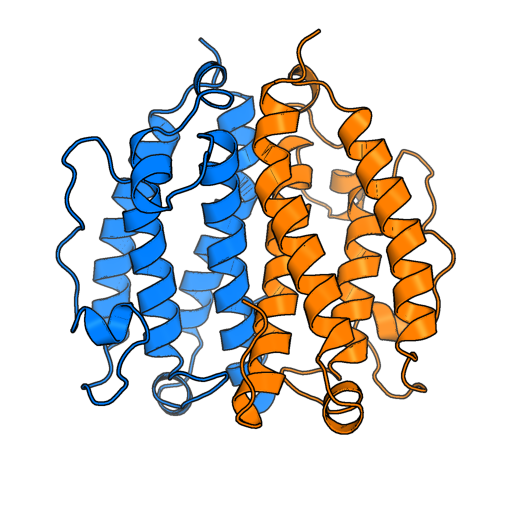 GLY B CA 1
ATOM 2390 C C . GLY B 1 154 ? 2.197 -21.812 2.746 1 97.5 154 GLY B C 1
ATOM 2391 O O . GLY B 1 154 ? 1.926 -22.359 3.818 1 97.5 154 GLY B O 1
ATOM 2392 N N . LEU B 1 155 ? 2.982 -20.75 2.67 1 98.38 155 LEU B N 1
ATOM 2393 C CA . LEU B 1 155 ? 3.494 -20.062 3.857 1 98.38 155 LEU B CA 1
ATOM 2394 C C . LEU B 1 155 ? 2.666 -18.828 4.176 1 98.38 155 LEU B C 1
ATOM 2396 O O . LEU B 1 155 ? 2.078 -18.219 3.277 1 98.38 155 LEU B O 1
ATOM 2400 N N . PRO B 1 156 ? 2.58 -18.453 5.461 1 98.12 156 PRO B N 1
ATOM 2401 C CA . PRO B 1 156 ? 1.859 -17.219 5.789 1 98.12 156 PRO B CA 1
ATOM 2402 C C . PRO B 1 156 ? 2.594 -15.961 5.32 1 98.12 156 PRO B C 1
ATOM 2404 O O . PRO B 1 156 ? 3.828 -15.922 5.324 1 98.12 156 PRO B O 1
ATOM 2407 N N . GLY B 1 157 ? 1.84 -14.992 4.844 1 98.25 157 GLY B N 1
ATOM 2408 C CA . GLY B 1 157 ? 2.438 -13.68 4.645 1 98.25 157 GLY B CA 1
ATOM 2409 C C . GLY B 1 157 ? 2.805 -12.984 5.941 1 98.25 157 GLY B C 1
ATOM 2410 O O . GLY B 1 157 ? 2.523 -13.5 7.027 1 98.25 157 GLY B O 1
ATOM 2411 N N . VAL B 1 158 ? 3.436 -11.828 5.801 1 98.69 158 VAL B N 1
ATOM 2412 C CA . VAL B 1 158 ? 3.834 -11.109 7.004 1 98.69 158 VAL B CA 1
ATOM 2413 C C . VAL B 1 158 ? 2.736 -10.125 7.406 1 98.69 158 VAL B C 1
ATOM 2415 O O . VAL B 1 158 ? 2.752 -9.586 8.516 1 98.69 158 VAL B O 1
ATOM 2418 N N . PHE B 1 159 ? 1.889 -9.836 6.406 1 96.56 159 PHE B N 1
ATOM 2419 C CA . PHE B 1 159 ? 0.72 -9.031 6.746 1 96.56 159 PHE B CA 1
ATOM 2420 C C . PHE B 1 159 ? -0.533 -9.898 6.809 1 96.56 159 PHE B C 1
ATOM 2422 O O . PHE B 1 159 ? -0.769 -10.719 5.922 1 96.56 159 PHE B O 1
#

Nearest PDB structures (foldseek):
  8fx9-assembly1_A-2  TM=7.184E-01  e=5.792E-03  Mycobacterium tuberculosis
  3cex-assembly1_A  TM=6.708E-01  e=1.762E-02  Enterococcus faecalis V583
  5wk0-assembly1_A-2  TM=6.107E-01  e=6.989E-02  Staphylococcus sp. HMSC055H04
  8qf6-assembly1_D  TM=5.821E-01  e=9.604E-02  Escherichia coli BL21(DE3)
  8vih-assembly2_B  TM=6.570E-01  e=2.922E-01  Crocosphaera subtropica ATCC 51142

Sequence (318 aa):
MSRAIVMAAQGPFLHAWGLLEAYVDVCPDEIWVEKNGGWPVWQQLAHAIMVLDFLVLGENGQLLPVPCDMDALMLRTQDVPALGKTALRDYAATVKARVDNWIAGLEDADLARTNVVLSAKLGRETSYAATLVMLASHTDYHIGSCDAALRNHGLPGVFMSRAIVMAAQGPFLHAWGLLEAYVDVCPDEIWVEKNGGWPVWQQLAHAIMVLDFLVLGENGQLLPVPCDMDALMLRTQDVPALGKTALRDYAATVKARVDNWIAGLEDADLARTNVVLSAKLGRETSYAATLVMLASHTDYHIGSCDAALRNHGLPGVF

InterPro domains:
  IPR024775 Hercynine oxygenase, DinB-like domain [PF12867] (15-144)
  IPR034660 DinB/YfiT-like putative metalloenzymes [G3DSA:1.20.120.450] (73-152)
  IPR034660 DinB/YfiT-like putative metalloenzymes [SSF109854] (16-151)

Secondary structure (DSSP, 8-state):
---HHHHHHTHHHHHHHHHHHHHHHH--HHHHTSEETTEEHHHHHHHHHHHHHHHT--TT--PPPPSS-HHHHTTS---SPPPPHHHHHHHHHHHHHHHHHHHHT--GGGTTSB-HHHHHHHTS--BHHHHHHHHHHHHHHHHHHHHHHHHHTT-----/---HHHHHHTHHHHHHHHHHHHHHHH--HHHHTSEETTEEHHHHHHHHHHHHHHHT--TT--PPPPSS-HHHHTTS---SPPPPHHHHHHHHHHHHHHHHHHHHT--GGGTTSB-HHHHHHHTS--BHHHHHHHHHHHHHHHHHHHHHHHHHTT-----

Solvent-accessible surface area (backbone atoms only — not comparable to full-atom values): 16908 Å² total; per-residue (Å²): 137,57,42,56,43,52,62,30,36,45,50,54,31,56,51,37,51,52,38,54,54,49,38,67,73,67,55,50,73,73,56,36,68,33,74,43,42,75,39,28,39,43,44,46,54,50,24,44,48,52,47,49,44,57,66,65,44,54,87,88,52,71,79,73,90,69,94,63,59,65,52,36,44,69,69,73,46,79,91,64,84,81,73,51,71,66,59,49,50,56,52,44,52,55,37,47,53,53,48,51,50,52,57,70,69,50,40,43,84,46,24,50,35,72,30,62,55,49,14,62,77,69,72,44,92,38,23,39,27,21,49,57,37,42,53,16,18,52,39,22,17,48,48,21,23,46,27,16,50,34,23,66,69,75,38,79,46,73,118,136,57,42,56,42,51,62,30,37,44,48,52,30,55,52,37,50,51,39,53,55,50,38,66,71,66,56,49,73,74,55,37,67,34,74,42,43,74,38,29,39,44,45,46,53,51,21,45,49,52,49,51,44,58,67,65,44,54,86,88,52,70,79,74,89,70,94,63,59,65,51,38,44,69,70,73,47,80,92,62,85,80,74,51,70,67,59,47,51,55,51,44,53,56,37,47,54,52,47,50,50,52,56,71,68,50,40,41,82,47,24,50,36,72,29,62,54,52,14,63,76,69,71,44,93,38,23,40,27,22,49,56,34,41,54,17,18,54,40,22,17,47,48,22,23,45,28,15,49,35,23,65,70,74,37,79,46,74,119

pLDDT: mean 98.0, std 1.73, range [86.56, 98.94]

Foldseek 3Di:
DAAVVLVVLLVLLVVLLVLLVVCLVPPDPVQQQDDFPLARLQLLSLLLLQVLQVLLADDVGDGDDGLDDPCSSVVNDHPGDGDDSVSSVVSSVVSVVSSVVSSVPDHPVQQADWPVSSCVVVVHTDGNVNSSVCSNVSSVVSLVRSQCSQVVVVHGRSD/DAAVVLVVLLVLLVVLLVLLVVCLVPPDPVQQQDDFPLARLQLLSLLLLQVLQVLLADDVGDGDDGLDDPCSSVSNDHPGDGDDSVSSVVSSVVSVVSSVVSSVPDHPVQQADWPVSSCVVVVHTDGNVNSSVCSNVSSVVSLVRSQVSQVVVVHGRSD